Protein AF-A0A0Q4QPG9-F1 (afdb_monomer)

pLDDT: mean 71.68, std 28.61, range [25.81, 98.56]

Radius of gyration: 31.84 Å; Cα contacts (8 Å, |Δi|>4): 282; chains: 1; bounding box: 88×81×74 Å

Nearest PDB structures (foldseek):
  2db2-assembly1_A  TM=5.092E-01  e=3.099E-01  Homo sapiens
  3gyx-assembly6_L  TM=4.050E-01  e=1.960E+00  Megalodesulfovibrio gigas

Structure (mmCIF, N/CA/C/O backbone):
data_AF-A0A0Q4QPG9-F1
#
_entry.id   AF-A0A0Q4QPG9-F1
#
loop_
_atom_site.group_PDB
_atom_site.id
_atom_site.type_symbol
_atom_site.label_atom_id
_atom_site.label_alt_id
_atom_site.label_comp_id
_atom_site.label_asym_id
_atom_site.label_entity_id
_atom_site.label_seq_id
_atom_site.pdbx_PDB_ins_code
_atom_site.Cartn_x
_atom_site.Cartn_y
_atom_site.Cartn_z
_atom_site.occupancy
_atom_site.B_iso_or_equiv
_atom_site.auth_seq_id
_atom_site.auth_comp_id
_atom_site.auth_asym_id
_atom_site.auth_atom_id
_atom_site.pdbx_PDB_model_num
ATOM 1 N N . MET A 1 1 ? 24.237 -1.067 -36.442 1.00 53.62 1 MET A N 1
ATOM 2 C CA . MET A 1 1 ? 23.483 -0.015 -35.732 1.00 53.62 1 MET A CA 1
ATOM 3 C C . MET A 1 1 ? 23.538 -0.382 -34.266 1.00 53.62 1 MET A C 1
ATO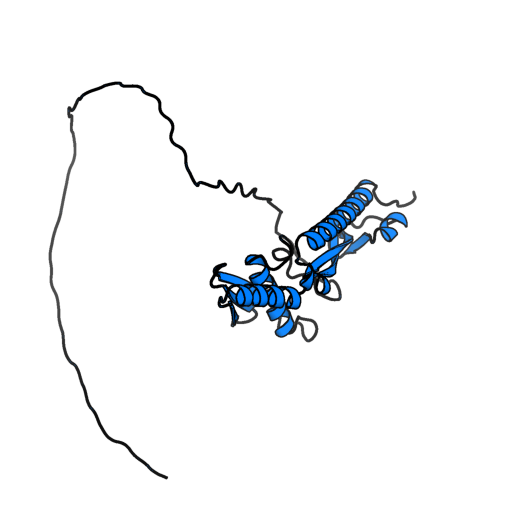M 5 O O . MET A 1 1 ? 23.252 -1.532 -33.962 1.00 53.62 1 MET A O 1
ATOM 9 N N . GLU A 1 2 ? 24.005 0.510 -33.393 1.00 63.97 2 GLU A N 1
ATOM 10 C CA . GLU A 1 2 ? 23.894 0.280 -31.947 1.00 63.97 2 GLU A CA 1
ATOM 11 C C . GLU A 1 2 ? 22.414 0.146 -31.599 1.00 63.97 2 GLU A C 1
ATOM 13 O O . GLU A 1 2 ? 21.615 1.027 -31.921 1.00 63.97 2 GLU A O 1
ATOM 18 N N . ASN A 1 3 ? 22.057 -0.971 -30.979 1.00 78.81 3 ASN A N 1
ATOM 19 C CA . ASN A 1 3 ? 20.722 -1.196 -30.455 1.00 78.81 3 ASN A CA 1
ATOM 20 C C . ASN A 1 3 ? 20.536 -0.304 -29.218 1.00 78.81 3 ASN A C 1
ATOM 22 O O . ASN A 1 3 ? 20.861 -0.710 -28.106 1.00 78.81 3 ASN A O 1
ATOM 26 N N . LYS A 1 4 ? 20.081 0.933 -29.434 1.00 91.06 4 LYS A N 1
ATOM 27 C CA . LYS A 1 4 ? 19.804 1.910 -28.373 1.00 91.06 4 LYS A CA 1
ATOM 28 C C . LYS A 1 4 ? 18.390 1.759 -27.835 1.00 91.06 4 LYS A C 1
ATOM 30 O O . LYS A 1 4 ? 17.472 1.425 -28.589 1.00 91.06 4 LYS A O 1
ATOM 35 N N . THR A 1 5 ? 18.212 2.079 -26.556 1.00 94.38 5 THR A N 1
ATOM 36 C CA . THR A 1 5 ? 16.881 2.116 -25.951 1.00 94.38 5 THR A CA 1
ATOM 37 C C . THR A 1 5 ? 16.056 3.229 -26.605 1.00 94.38 5 THR A C 1
ATOM 39 O O . THR A 1 5 ? 16.550 4.351 -26.757 1.00 94.38 5 THR A O 1
ATOM 42 N N . PRO A 1 6 ? 14.789 2.983 -26.983 1.00 95.06 6 PRO A N 1
ATOM 43 C CA . PRO A 1 6 ? 13.924 4.040 -27.489 1.00 95.06 6 PRO A CA 1
ATOM 44 C C . PRO A 1 6 ? 13.764 5.181 -26.473 1.00 95.06 6 PRO A C 1
ATOM 46 O O . PRO A 1 6 ? 13.360 4.956 -25.332 1.00 95.06 6 PRO A O 1
ATOM 49 N N . LEU A 1 7 ? 14.021 6.422 -26.904 1.00 95.38 7 LEU A N 1
ATOM 50 C CA . LEU A 1 7 ? 14.031 7.604 -26.027 1.00 95.38 7 LEU A CA 1
ATOM 51 C C . LEU A 1 7 ? 12.723 7.780 -25.238 1.00 95.38 7 LEU A C 1
ATOM 53 O O . LEU A 1 7 ? 12.749 8.045 -24.040 1.00 95.38 7 LEU A O 1
ATOM 57 N N . HIS A 1 8 ? 11.581 7.554 -25.886 1.00 95.62 8 HIS A N 1
ATOM 58 C CA . HIS A 1 8 ? 10.270 7.671 -25.245 1.00 95.62 8 HIS A CA 1
ATOM 59 C C . HIS A 1 8 ? 10.080 6.684 -24.075 1.00 95.62 8 HIS A C 1
ATOM 61 O O . HIS A 1 8 ? 9.336 6.976 -23.139 1.00 95.62 8 HIS A O 1
ATOM 67 N N . LEU A 1 9 ? 10.753 5.524 -24.090 1.00 96.75 9 LEU A N 1
ATOM 68 C CA . LEU A 1 9 ? 10.712 4.564 -22.982 1.00 96.75 9 LEU A CA 1
ATOM 69 C C . LEU A 1 9 ? 11.605 5.007 -21.824 1.00 96.75 9 LEU A C 1
ATOM 71 O O . LEU A 1 9 ? 11.207 4.838 -20.674 1.00 96.75 9 LEU A O 1
ATOM 75 N N . LEU A 1 10 ? 12.756 5.626 -22.109 1.00 96.88 10 LEU A N 1
ATOM 76 C CA . LEU A 1 10 ? 13.610 6.239 -21.086 1.00 96.88 10 LEU A CA 1
ATOM 77 C C . LEU A 1 10 ? 12.881 7.387 -20.375 1.00 96.88 10 LEU A C 1
ATOM 79 O O . LEU A 1 10 ? 12.890 7.463 -19.149 1.00 96.88 10 LEU A O 1
ATOM 83 N N . GLU A 1 11 ? 12.214 8.263 -21.128 1.00 97.12 11 GLU A N 1
ATOM 84 C CA . GLU A 1 11 ? 11.412 9.361 -20.572 1.00 97.12 11 GLU A CA 1
ATOM 85 C C . GLU A 1 11 ? 10.251 8.838 -19.720 1.00 97.12 11 GLU A C 1
ATOM 87 O O . GLU A 1 11 ? 10.022 9.320 -18.609 1.00 97.12 11 GLU A O 1
ATOM 92 N N . LYS A 1 12 ? 9.558 7.796 -20.193 1.00 97.12 12 LYS A N 1
ATOM 93 C CA . LYS A 1 12 ? 8.492 7.131 -19.436 1.00 97.12 12 LYS A CA 1
ATOM 94 C C . LYS A 1 12 ? 9.015 6.448 -18.166 1.00 97.12 12 LYS A C 1
ATOM 96 O O . LYS A 1 12 ? 8.368 6.508 -17.126 1.00 97.12 12 LYS A O 1
ATOM 101 N N . ALA A 1 13 ? 10.193 5.830 -18.215 1.00 97.06 13 ALA A N 1
ATOM 102 C CA . ALA A 1 13 ? 10.823 5.241 -17.038 1.00 97.06 13 ALA A CA 1
ATOM 103 C C . ALA A 1 13 ? 11.195 6.312 -15.998 1.00 97.06 13 ALA A C 1
ATOM 105 O O . ALA A 1 13 ? 10.899 6.156 -14.812 1.00 97.06 13 ALA A O 1
ATOM 106 N N . LYS A 1 14 ? 11.781 7.433 -16.443 1.00 97.56 14 LYS A N 1
ATOM 107 C CA . LYS A 1 14 ? 12.099 8.588 -15.585 1.00 97.56 14 LYS A CA 1
ATOM 108 C C . LYS A 1 14 ? 10.841 9.160 -14.929 1.00 97.56 14 LYS A C 1
ATOM 110 O O . LYS A 1 14 ? 10.842 9.377 -13.719 1.00 97.56 14 LYS A O 1
ATOM 115 N N . SER A 1 15 ? 9.751 9.320 -15.681 1.00 96.50 15 SER A N 1
ATOM 116 C CA . SER A 1 15 ? 8.499 9.849 -15.128 1.00 96.50 15 SER A CA 1
ATOM 117 C C . SER A 1 15 ? 7.881 8.928 -14.069 1.00 96.50 15 SER A C 1
ATOM 119 O O . SER A 1 15 ? 7.371 9.421 -13.062 1.00 96.50 15 SER A O 1
ATOM 121 N N . PHE A 1 16 ? 7.997 7.601 -14.211 1.00 96.50 16 PHE A N 1
ATOM 122 C CA . PHE A 1 16 ? 7.572 6.669 -13.161 1.00 96.50 16 PHE A CA 1
ATOM 123 C C . PHE A 1 16 ? 8.414 6.783 -11.882 1.00 96.50 16 PHE A C 1
ATOM 125 O O . PHE A 1 16 ? 7.856 6.727 -10.783 1.00 96.50 16 PHE A O 1
ATOM 132 N N . HIS A 1 17 ? 9.729 6.994 -11.990 1.00 95.75 17 HIS A N 1
ATOM 133 C CA . HIS A 1 17 ? 10.582 7.262 -10.823 1.00 95.75 17 HIS A CA 1
ATOM 134 C C . HIS A 1 17 ? 10.224 8.585 -10.135 1.00 95.75 17 HIS A C 1
ATOM 136 O O . HIS A 1 17 ? 10.139 8.651 -8.907 1.00 95.75 17 HIS A O 1
ATOM 142 N N . GLU A 1 18 ? 9.961 9.639 -10.907 1.00 95.25 18 GLU A N 1
ATOM 143 C CA . GLU A 1 18 ? 9.512 10.932 -10.379 1.00 95.25 18 GLU A CA 1
ATOM 144 C C . GLU A 1 18 ? 8.148 10.833 -9.681 1.00 95.25 18 GLU A C 1
ATOM 146 O O . GLU A 1 18 ? 7.967 11.375 -8.586 1.00 95.25 18 GLU A O 1
ATOM 151 N N . GLU A 1 19 ? 7.196 10.102 -10.270 1.00 93.69 19 GLU A N 1
ATOM 152 C CA . GLU A 1 19 ? 5.898 9.810 -9.657 1.00 93.69 19 GLU A CA 1
ATOM 153 C C . GLU A 1 19 ? 6.076 9.067 -8.326 1.00 93.69 19 GLU A C 1
ATOM 155 O O . GLU A 1 19 ? 5.484 9.459 -7.315 1.00 93.69 19 GLU A O 1
ATOM 160 N N . ALA A 1 20 ? 6.914 8.029 -8.296 1.00 91.88 20 ALA A N 1
ATOM 161 C CA . ALA A 1 20 ? 7.183 7.248 -7.093 1.00 91.88 20 ALA A CA 1
ATOM 162 C C . ALA A 1 20 ? 7.820 8.103 -5.979 1.00 91.88 20 ALA A C 1
ATOM 164 O O . ALA A 1 20 ? 7.394 8.043 -4.820 1.00 91.88 20 ALA A O 1
ATOM 165 N N . ASN A 1 21 ? 8.762 8.983 -6.330 1.00 92.25 21 ASN A N 1
ATOM 166 C CA . ASN A 1 21 ? 9.368 9.932 -5.394 1.00 92.25 21 ASN A CA 1
ATOM 167 C C . ASN A 1 21 ? 8.349 10.944 -4.853 1.00 92.25 21 ASN A C 1
ATOM 169 O O . ASN A 1 21 ? 8.301 11.192 -3.646 1.00 92.25 21 ASN A O 1
ATOM 173 N N . ARG A 1 22 ? 7.478 11.484 -5.715 1.00 92.69 22 ARG A N 1
ATOM 174 C CA . ARG A 1 22 ? 6.371 12.355 -5.292 1.00 92.69 22 ARG A CA 1
ATOM 175 C C . ARG A 1 22 ? 5.434 11.648 -4.320 1.00 92.69 22 ARG A C 1
ATOM 177 O O . ARG A 1 22 ? 5.072 12.234 -3.300 1.00 92.69 22 ARG A O 1
ATOM 184 N N . LYS A 1 23 ? 5.069 10.392 -4.601 1.00 92.31 23 LYS A N 1
ATOM 185 C CA . LYS A 1 23 ? 4.253 9.575 -3.691 1.00 92.31 23 LYS A CA 1
ATOM 186 C C . LYS A 1 23 ? 4.933 9.414 -2.339 1.00 92.31 23 LYS A C 1
ATOM 188 O O . LYS A 1 23 ? 4.259 9.510 -1.320 1.00 92.31 23 LYS A O 1
ATOM 193 N N . PHE A 1 24 ? 6.247 9.199 -2.308 1.00 91.38 24 PHE A N 1
ATOM 194 C CA . PHE A 1 24 ? 6.990 9.046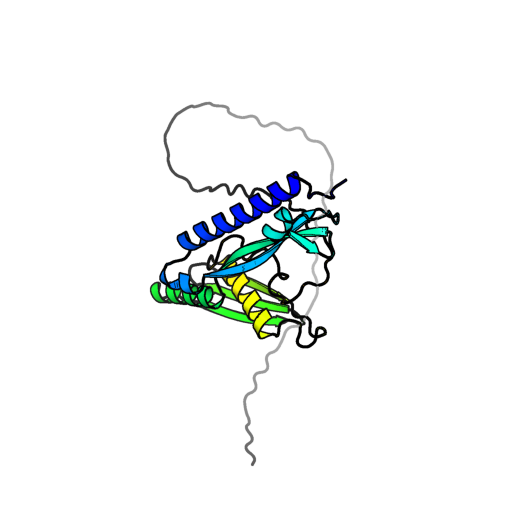 -1.058 1.00 91.38 24 PHE A CA 1
ATOM 195 C C . PHE A 1 24 ? 6.977 10.329 -0.212 1.00 91.38 24 PHE A C 1
ATOM 197 O O . PHE A 1 24 ? 6.725 10.275 0.993 1.00 91.38 24 PHE A O 1
ATOM 204 N N . SER A 1 25 ? 7.178 11.491 -0.838 1.00 91.56 25 SER A N 1
ATOM 205 C CA . SER A 1 25 ? 7.064 12.789 -0.160 1.00 91.56 25 SER A CA 1
ATOM 206 C C . SER A 1 25 ? 5.648 13.040 0.365 1.00 91.56 25 SER A C 1
ATOM 208 O O . SER A 1 25 ? 5.477 13.446 1.512 1.00 91.56 25 SER A O 1
ATOM 210 N N . TYR A 1 26 ? 4.628 12.729 -0.439 1.00 92.12 26 TYR A N 1
ATOM 211 C CA . TYR A 1 26 ? 3.228 12.833 -0.027 1.00 92.12 26 TYR A CA 1
ATOM 212 C C . TYR A 1 26 ? 2.889 11.890 1.138 1.00 92.12 26 TYR A C 1
ATOM 214 O O . TYR A 1 26 ? 2.230 12.295 2.096 1.00 92.12 26 TYR A O 1
ATOM 222 N N . ALA A 1 27 ? 3.388 10.652 1.098 1.00 92.62 27 ALA A N 1
ATOM 223 C CA . ALA A 1 27 ? 3.204 9.659 2.151 1.00 92.62 27 ALA A CA 1
ATOM 224 C C . ALA A 1 27 ? 3.743 10.148 3.499 1.00 92.62 27 ALA A C 1
ATOM 226 O O . ALA A 1 27 ? 3.043 10.062 4.505 1.00 92.62 27 ALA A O 1
ATOM 227 N N . LYS A 1 28 ? 4.948 10.731 3.511 1.00 93.50 28 LYS A N 1
ATOM 228 C CA . LYS A 1 28 ? 5.539 11.318 4.721 1.00 93.50 28 LYS A CA 1
ATOM 229 C C . LYS A 1 28 ? 4.708 12.457 5.311 1.00 93.50 28 LYS A C 1
ATOM 231 O O . LYS A 1 28 ? 4.673 12.592 6.525 1.00 93.50 28 LYS A O 1
ATOM 236 N N . GLY A 1 29 ? 4.060 13.263 4.469 1.00 92.06 29 GLY A N 1
ATOM 237 C CA . GLY A 1 29 ? 3.189 14.350 4.925 1.00 92.06 29 GLY A CA 1
ATOM 238 C C . GLY A 1 29 ? 1.797 13.895 5.374 1.00 92.06 29 GLY A C 1
ATOM 239 O O . GLY A 1 29 ? 1.145 14.604 6.131 1.00 92.06 29 GLY A O 1
ATOM 240 N N . SER A 1 30 ? 1.338 12.727 4.913 1.00 91.31 30 SER A N 1
ATOM 241 C CA . SER A 1 30 ? -0.024 12.229 5.170 1.00 91.31 30 SER A CA 1
ATOM 242 C C . SER A 1 30 ? -0.109 11.269 6.360 1.00 91.31 30 SER A C 1
ATOM 244 O O . SER A 1 30 ? -1.185 11.074 6.918 1.00 91.31 30 SER A O 1
ATOM 246 N N . ILE A 1 31 ? 1.009 10.644 6.738 1.00 94.50 31 ILE A N 1
ATOM 247 C CA . ILE A 1 31 ? 1.079 9.700 7.857 1.00 94.50 31 ILE A CA 1
ATOM 248 C C . ILE A 1 31 ? 1.527 10.452 9.120 1.00 94.50 31 ILE A C 1
ATOM 250 O O . ILE A 1 31 ? 2.558 11.124 9.080 1.00 94.50 31 ILE A O 1
ATOM 254 N N . PRO A 1 32 ? 0.816 10.319 10.257 1.00 95.81 32 PRO A N 1
ATOM 255 C CA . PRO A 1 32 ? 1.254 10.907 11.519 1.00 95.81 32 PRO A CA 1
ATOM 256 C C . PRO A 1 32 ? 2.665 10.454 11.911 1.00 95.81 32 PRO A C 1
ATOM 258 O O . PRO A 1 32 ? 3.000 9.275 11.784 1.00 95.81 32 PRO A O 1
ATOM 261 N N . GLU A 1 33 ? 3.465 11.377 12.452 1.00 96.62 33 GLU A N 1
ATOM 262 C CA . GLU A 1 33 ? 4.900 11.185 12.713 1.00 96.62 33 GLU A CA 1
ATOM 263 C C . GLU A 1 33 ? 5.212 9.889 13.476 1.00 96.62 33 GLU A C 1
ATOM 265 O O . GLU A 1 33 ? 6.094 9.125 13.081 1.00 96.62 33 GLU A O 1
ATOM 270 N N . LYS A 1 34 ? 4.413 9.574 14.503 1.00 97.31 34 LYS A N 1
ATOM 271 C CA . LYS A 1 34 ? 4.575 8.363 15.321 1.00 97.31 34 LYS A CA 1
ATOM 272 C C . LYS A 1 34 ? 4.449 7.037 14.559 1.00 97.31 34 LYS A C 1
ATOM 274 O O . LYS A 1 34 ? 4.859 6.009 15.087 1.00 97.31 34 LYS A O 1
ATOM 279 N N . TYR A 1 35 ? 3.904 7.037 13.342 1.00 97.19 35 TYR A N 1
ATOM 280 C CA . TYR A 1 35 ? 3.769 5.837 12.511 1.00 97.19 35 TYR A CA 1
ATOM 281 C C . TYR A 1 35 ? 4.714 5.824 11.303 1.00 97.19 35 TYR A C 1
ATOM 283 O O . TYR A 1 35 ? 4.719 4.852 10.548 1.00 97.19 35 TYR A O 1
ATOM 291 N N . LEU A 1 36 ? 5.548 6.855 11.117 1.00 96.06 36 LEU A N 1
ATOM 292 C CA . LEU A 1 36 ? 6.494 6.917 9.995 1.00 96.06 36 LEU A CA 1
ATOM 293 C C . LEU A 1 36 ? 7.544 5.800 10.035 1.00 96.06 36 LEU A C 1
ATOM 295 O O . LEU A 1 36 ? 8.053 5.421 8.985 1.00 96.06 36 LEU A O 1
ATOM 299 N N . ALA A 1 37 ? 7.821 5.222 11.208 1.00 97.00 37 ALA A N 1
ATOM 300 C CA . ALA A 1 37 ? 8.695 4.054 11.342 1.00 97.00 37 ALA A CA 1
ATOM 301 C C . ALA A 1 37 ? 8.174 2.814 10.584 1.00 97.00 37 ALA A C 1
ATOM 303 O O . ALA A 1 37 ? 8.957 1.934 10.241 1.00 97.00 37 ALA A O 1
ATOM 304 N N . PHE A 1 38 ? 6.871 2.759 10.288 1.00 95.88 38 PHE A N 1
ATOM 305 C CA . PHE A 1 38 ? 6.242 1.676 9.525 1.00 95.88 38 PHE A CA 1
ATOM 306 C C . PHE A 1 38 ? 6.125 1.986 8.025 1.00 95.88 38 PHE A C 1
ATOM 308 O O . PHE A 1 38 ? 5.591 1.170 7.269 1.00 95.88 38 PHE A O 1
ATOM 315 N N . LEU A 1 39 ? 6.574 3.166 7.579 1.00 94.88 39 LEU A N 1
ATOM 316 C CA . LEU A 1 39 ? 6.609 3.530 6.167 1.00 94.88 39 LEU A CA 1
ATOM 317 C C . LEU A 1 39 ? 7.836 2.891 5.513 1.00 94.88 39 LEU A C 1
ATOM 319 O O . LEU A 1 39 ? 8.966 3.349 5.683 1.00 94.88 39 LEU A O 1
ATOM 323 N N . ILE A 1 40 ? 7.596 1.850 4.728 1.00 92.56 40 ILE A N 1
ATOM 324 C CA . ILE A 1 40 ? 8.623 1.122 3.991 1.00 92.56 40 ILE A CA 1
ATOM 325 C C . ILE A 1 40 ? 8.551 1.431 2.495 1.00 92.56 40 ILE A C 1
ATOM 327 O O . ILE A 1 40 ? 7.613 2.049 1.987 1.00 92.56 40 ILE A O 1
ATOM 331 N N . LYS A 1 41 ? 9.594 1.012 1.789 1.00 92.31 41 LYS A N 1
ATOM 332 C CA . LYS A 1 41 ? 9.757 1.144 0.346 1.00 92.31 41 LYS A CA 1
ATOM 333 C C . LYS A 1 41 ? 9.581 -0.232 -0.287 1.00 92.31 41 LYS A C 1
ATOM 335 O O . LYS A 1 41 ? 10.322 -1.143 0.066 1.00 92.31 41 LYS A O 1
ATOM 340 N N . ILE A 1 42 ? 8.619 -0.377 -1.194 1.00 90.75 42 ILE A N 1
ATOM 341 C CA . ILE A 1 42 ? 8.364 -1.631 -1.913 1.00 90.75 42 ILE A CA 1
ATOM 342 C C . ILE A 1 42 ? 8.729 -1.443 -3.380 1.00 90.75 42 ILE A C 1
ATOM 344 O O . ILE A 1 42 ? 8.314 -0.468 -4.008 1.00 90.75 42 ILE A O 1
ATOM 348 N N . SER A 1 43 ? 9.510 -2.380 -3.913 1.00 91.69 43 SER A N 1
ATOM 349 C CA . SER A 1 43 ? 9.862 -2.416 -5.331 1.00 91.69 43 SER A CA 1
ATOM 350 C C . SER A 1 43 ? 8.692 -2.960 -6.146 1.00 91.69 43 SER A C 1
ATOM 352 O O . SER A 1 43 ? 8.078 -3.951 -5.756 1.00 91.69 43 SER A O 1
ATOM 354 N N . LYS A 1 44 ? 8.368 -2.309 -7.262 1.00 90.62 44 LYS A N 1
ATOM 355 C CA . LYS A 1 44 ? 7.286 -2.705 -8.159 1.00 90.62 44 LYS A CA 1
ATOM 356 C C . LYS A 1 44 ? 7.705 -2.581 -9.609 1.00 90.62 44 LYS A C 1
ATOM 358 O O . LYS A 1 44 ? 8.305 -1.582 -10.004 1.00 90.62 44 LYS A O 1
ATOM 363 N N . GLU A 1 45 ? 7.291 -3.552 -10.404 1.00 93.31 45 GLU A N 1
ATOM 364 C CA . GLU A 1 45 ? 7.372 -3.465 -11.854 1.00 93.31 45 GLU A CA 1
ATOM 365 C C . GLU A 1 45 ? 6.328 -2.477 -12.381 1.00 93.31 45 GLU A C 1
ATOM 367 O O . GLU A 1 45 ? 5.143 -2.523 -12.036 1.00 93.31 45 GLU A O 1
ATOM 372 N N . ARG A 1 46 ? 6.769 -1.557 -13.238 1.00 93.38 46 ARG A N 1
ATOM 373 C CA . ARG A 1 46 ? 5.896 -0.698 -14.034 1.00 93.38 46 ARG A CA 1
ATOM 374 C C . ARG A 1 46 ? 6.101 -1.005 -15.498 1.00 93.38 46 ARG A C 1
ATOM 376 O O . ARG A 1 46 ? 7.184 -0.833 -16.053 1.00 93.38 46 ARG A O 1
ATOM 383 N N . PHE A 1 47 ? 5.018 -1.433 -16.119 1.00 94.88 47 PHE A N 1
ATOM 384 C CA . PHE A 1 47 ? 5.004 -1.812 -17.513 1.00 94.88 47 PHE A CA 1
ATOM 385 C C . PHE A 1 47 ? 5.285 -0.620 -18.437 1.00 94.88 47 PHE A C 1
ATOM 387 O O . PHE A 1 47 ? 4.607 0.414 -18.372 1.00 94.88 47 PHE A O 1
ATOM 394 N N . LEU A 1 48 ? 6.271 -0.765 -19.325 1.00 95.00 48 LEU A N 1
ATOM 395 C CA . LEU A 1 48 ? 6.617 0.260 -20.305 1.00 95.00 48 LEU A CA 1
ATOM 396 C C . LEU A 1 48 ? 5.978 -0.040 -21.661 1.00 95.00 48 LEU A C 1
ATOM 398 O O . LEU A 1 48 ? 5.275 0.835 -22.181 1.00 95.00 48 LEU A O 1
ATOM 402 N N . CYS A 1 49 ? 6.178 -1.248 -22.198 1.00 95.06 49 CYS A N 1
ATOM 403 C CA . CYS A 1 49 ? 5.623 -1.695 -23.481 1.00 95.06 49 CYS A CA 1
ATOM 404 C C . CYS A 1 49 ? 5.621 -3.230 -23.611 1.00 95.06 49 CYS A C 1
ATOM 406 O O . CYS A 1 49 ? 6.336 -3.906 -22.878 1.00 95.06 49 CYS A O 1
ATOM 408 N N . LYS A 1 50 ? 4.827 -3.764 -24.557 1.00 94.69 50 LYS A N 1
ATOM 409 C CA . LYS A 1 50 ? 4.657 -5.217 -24.795 1.00 94.69 50 LYS A CA 1
ATOM 410 C C . LYS A 1 50 ? 5.842 -5.882 -25.486 1.00 94.69 50 LYS A C 1
ATOM 412 O O . LYS A 1 50 ? 5.976 -7.098 -25.462 1.00 94.69 50 LYS A O 1
ATOM 417 N N . GLU A 1 51 ? 6.673 -5.089 -26.141 1.00 93.56 51 GLU A N 1
ATOM 418 C CA . GLU A 1 51 ? 7.792 -5.592 -26.921 1.00 93.56 51 GLU A CA 1
ATOM 419 C C . GLU A 1 51 ? 9.048 -5.647 -26.057 1.00 93.56 51 GLU A C 1
ATOM 421 O O . GLU A 1 51 ? 9.287 -4.782 -25.214 1.00 93.56 51 GLU A O 1
ATOM 426 N N . THR A 1 52 ? 9.875 -6.660 -26.294 1.00 93.75 52 THR A N 1
ATOM 427 C CA . THR A 1 52 ? 11.225 -6.733 -25.742 1.00 93.75 52 THR A CA 1
ATOM 428 C C . THR A 1 52 ? 12.115 -5.786 -26.539 1.00 93.75 52 THR A C 1
ATOM 430 O O . THR A 1 52 ? 12.591 -6.127 -27.622 1.00 93.75 52 THR A O 1
ATOM 433 N N . VAL A 1 53 ? 12.335 -4.579 -26.018 1.00 93.25 53 VAL A N 1
ATOM 434 C CA . VAL A 1 53 ? 13.243 -3.611 -26.651 1.00 93.25 53 VAL A CA 1
ATOM 435 C C . VAL A 1 53 ? 14.679 -3.817 -26.182 1.00 93.25 53 VAL A C 1
ATOM 437 O O . VAL A 1 53 ? 14.915 -4.281 -25.068 1.00 93.25 53 VAL A O 1
ATOM 440 N N . ALA A 1 54 ? 15.659 -3.446 -27.002 1.00 93.56 54 ALA A N 1
ATOM 441 C CA . ALA A 1 54 ? 17.042 -3.416 -26.544 1.00 93.56 54 ALA A CA 1
ATOM 442 C C . ALA A 1 54 ? 17.226 -2.376 -25.428 1.00 93.56 54 ALA A C 1
ATOM 444 O O . ALA A 1 54 ? 16.651 -1.289 -25.496 1.00 93.56 54 ALA A O 1
ATOM 445 N N . LEU A 1 55 ? 18.026 -2.729 -24.420 1.00 95.19 55 LEU A N 1
ATOM 446 C CA . LEU A 1 55 ? 18.336 -1.884 -23.270 1.00 95.19 55 LEU A CA 1
ATOM 447 C C . LEU A 1 55 ? 19.827 -1.546 -23.289 1.00 95.19 55 LEU A C 1
ATOM 449 O O . LEU A 1 55 ? 20.670 -2.440 -23.263 1.00 95.19 55 LEU A O 1
ATOM 453 N N . ASP A 1 56 ? 20.132 -0.258 -23.348 1.00 95.56 56 ASP A N 1
ATOM 454 C CA . ASP A 1 56 ? 21.477 0.291 -23.185 1.00 95.56 56 ASP A CA 1
ATOM 455 C C . ASP A 1 56 ? 21.807 0.581 -21.709 1.00 95.56 56 ASP A C 1
ATOM 457 O O . ASP A 1 56 ? 20.974 0.437 -20.809 1.00 95.56 56 ASP A O 1
ATOM 461 N N . ASP A 1 57 ? 23.044 1.011 -21.448 1.00 95.31 57 ASP A N 1
ATOM 462 C CA . ASP A 1 57 ? 23.536 1.298 -20.095 1.00 95.31 57 ASP A CA 1
ATOM 463 C C . ASP A 1 57 ? 22.696 2.349 -19.351 1.00 95.31 57 ASP A C 1
ATOM 465 O O . ASP A 1 57 ? 22.637 2.334 -18.119 1.00 95.31 57 ASP A O 1
ATOM 469 N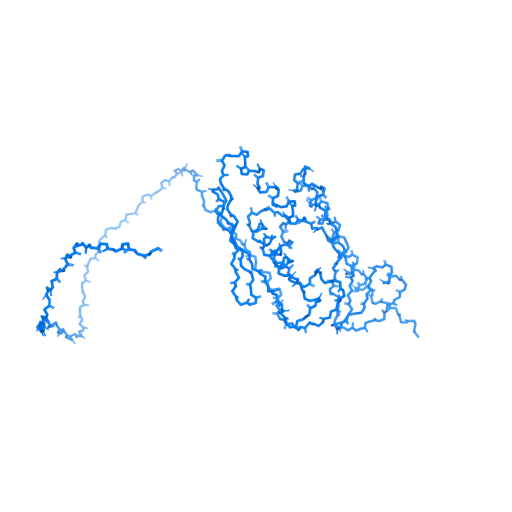 N . GLU A 1 58 ? 22.060 3.287 -20.064 1.00 94.88 58 GLU A N 1
ATOM 470 C CA . GLU A 1 58 ? 21.175 4.281 -19.446 1.00 94.88 58 GLU A CA 1
ATOM 471 C C . GLU A 1 58 ? 19.880 3.627 -18.954 1.00 94.88 58 GLU A C 1
ATOM 473 O O . GLU A 1 58 ? 19.474 3.853 -17.811 1.00 94.88 58 GLU A O 1
ATOM 478 N N . ALA A 1 59 ? 19.268 2.766 -19.769 1.00 95.50 59 ALA A N 1
ATOM 479 C CA . ALA A 1 59 ? 18.076 2.020 -19.382 1.00 95.50 59 ALA A CA 1
ATOM 480 C C . ALA A 1 59 ? 18.329 1.099 -18.182 1.00 95.50 59 ALA A C 1
ATOM 482 O O . ALA A 1 59 ? 17.535 1.071 -17.238 1.00 95.50 59 ALA A O 1
ATOM 483 N N . VAL A 1 60 ? 19.466 0.397 -18.167 1.00 95.12 60 VAL A N 1
ATOM 484 C CA . VAL A 1 60 ? 19.847 -0.475 -17.044 1.00 95.12 60 VAL A CA 1
ATOM 485 C C . VAL A 1 60 ? 20.038 0.337 -15.758 1.00 95.12 60 VAL A C 1
ATOM 487 O O . VAL A 1 60 ? 19.553 -0.066 -14.701 1.00 95.12 60 VAL A O 1
ATOM 490 N N . LYS A 1 61 ? 20.657 1.526 -15.827 1.00 96.44 61 LYS A N 1
ATOM 491 C CA . LYS A 1 61 ? 20.777 2.439 -14.669 1.00 96.44 61 LYS A CA 1
ATOM 492 C C . LYS A 1 61 ? 19.423 2.907 -14.137 1.00 96.44 61 LYS A C 1
ATOM 494 O O . LYS A 1 61 ? 19.293 3.144 -12.939 1.00 96.44 61 LYS A O 1
ATOM 499 N N . LEU A 1 62 ? 18.414 3.010 -15.000 1.00 95.88 62 LEU A N 1
ATOM 500 C CA . LEU A 1 62 ? 17.035 3.307 -14.607 1.00 95.88 62 LEU A CA 1
ATOM 501 C C . LEU A 1 62 ? 16.281 2.086 -14.069 1.00 95.88 62 LEU A C 1
ATOM 503 O O . LEU A 1 62 ? 15.101 2.211 -13.757 1.00 95.88 62 LEU A O 1
ATOM 507 N N . SER A 1 63 ? 16.941 0.934 -13.907 1.00 97.00 63 SER A N 1
ATOM 508 C CA . SER A 1 63 ? 16.323 -0.333 -13.495 1.00 97.00 63 SER A CA 1
ATOM 509 C C . SER A 1 63 ? 15.256 -0.825 -14.477 1.00 97.00 63 SER A C 1
ATOM 511 O O . SER A 1 63 ? 14.241 -1.395 -14.071 1.00 97.00 63 SER A O 1
ATOM 513 N N . MET A 1 64 ? 15.460 -0.575 -15.774 1.00 97.44 64 MET A N 1
ATOM 514 C CA . MET A 1 64 ? 14.651 -1.187 -16.825 1.00 97.44 64 MET A CA 1
ATOM 515 C C . MET A 1 64 ? 15.046 -2.652 -17.017 1.00 97.44 64 MET A C 1
ATOM 517 O O . MET A 1 64 ? 16.213 -3.013 -16.873 1.00 97.44 64 MET A O 1
ATOM 521 N N . GLY A 1 65 ? 14.069 -3.485 -17.358 1.00 96.19 65 GLY A N 1
ATOM 522 C CA . GLY A 1 65 ? 14.259 -4.918 -17.546 1.00 96.19 65 GLY A CA 1
ATOM 523 C C . GLY A 1 65 ? 13.233 -5.526 -18.494 1.00 96.19 65 GLY A C 1
ATOM 524 O O . GLY A 1 65 ? 12.369 -4.835 -19.043 1.00 96.19 65 GLY A O 1
ATOM 525 N N . HIS A 1 66 ? 13.345 -6.836 -18.691 1.00 96.12 66 HIS A N 1
ATOM 526 C CA . HIS A 1 66 ? 12.424 -7.631 -19.498 1.00 96.12 66 HIS A CA 1
ATOM 527 C C . HIS A 1 66 ? 11.666 -8.594 -18.601 1.00 96.12 66 HIS A C 1
ATOM 529 O O . HIS A 1 66 ? 12.274 -9.343 -17.842 1.00 96.12 66 HIS A O 1
ATOM 535 N N . GLY A 1 67 ? 10.343 -8.553 -18.693 1.00 89.88 67 GLY A N 1
ATOM 536 C CA . GLY A 1 67 ? 9.435 -9.482 -18.037 1.00 89.88 67 GLY A CA 1
ATOM 537 C C . GLY A 1 67 ? 8.753 -10.372 -19.066 1.00 89.88 67 GLY A C 1
ATOM 538 O O . GLY A 1 67 ? 8.990 -10.259 -20.270 1.00 89.88 67 GLY A O 1
ATOM 539 N N . GLN A 1 68 ? 7.863 -11.239 -18.590 1.00 85.38 68 GLN A N 1
ATOM 540 C CA . GLN A 1 68 ? 7.101 -12.144 -19.457 1.00 85.38 68 GLN A CA 1
ATOM 541 C C . GLN A 1 68 ? 6.218 -11.393 -20.464 1.00 85.38 68 GLN A C 1
ATOM 543 O O . GLN A 1 68 ? 6.022 -11.869 -21.579 1.00 85.38 68 GLN A O 1
ATOM 548 N N . ASP A 1 69 ? 5.751 -10.199 -20.093 1.00 87.12 69 ASP A N 1
ATOM 549 C CA . ASP A 1 69 ? 4.800 -9.412 -20.882 1.00 87.12 69 ASP A CA 1
ATOM 550 C C . ASP A 1 69 ? 5.441 -8.281 -21.703 1.00 87.12 69 ASP A C 1
ATOM 552 O O . ASP A 1 69 ? 4.722 -7.545 -22.380 1.00 87.12 69 ASP A O 1
ATOM 556 N N . GLY A 1 70 ? 6.767 -8.106 -21.641 1.00 93.88 70 GLY A N 1
ATOM 557 C CA . GLY A 1 70 ? 7.492 -7.062 -22.373 1.00 93.88 70 GLY A CA 1
ATOM 558 C C . GLY A 1 70 ? 8.537 -6.332 -21.528 1.00 93.88 70 GLY A C 1
ATOM 559 O O . GLY A 1 70 ? 9.107 -6.887 -20.591 1.00 93.88 70 GLY A O 1
ATOM 560 N N . THR A 1 71 ? 8.824 -5.076 -21.861 1.00 96.19 71 THR A N 1
ATOM 561 C CA . THR A 1 71 ? 9.795 -4.252 -21.125 1.00 96.19 71 THR A CA 1
ATOM 562 C C . THR A 1 71 ? 9.125 -3.502 -19.971 1.00 96.19 71 THR A C 1
ATOM 564 O O . THR A 1 71 ? 8.072 -2.876 -20.138 1.00 96.19 71 THR A O 1
ATOM 567 N N . PHE A 1 72 ? 9.766 -3.510 -18.802 1.00 96.88 72 PHE A N 1
ATOM 568 C CA . PHE A 1 72 ? 9.319 -2.826 -17.586 1.00 96.88 72 PHE A CA 1
ATOM 569 C C . PHE A 1 72 ? 10.416 -1.932 -17.000 1.00 96.88 72 PHE A C 1
ATOM 571 O O . PHE A 1 72 ? 11.568 -1.961 -17.433 1.00 96.88 72 PHE A O 1
ATOM 578 N N . VAL A 1 73 ? 10.054 -1.149 -15.985 1.00 97.25 73 VAL A N 1
ATOM 579 C CA . VAL A 1 73 ? 10.990 -0.488 -15.069 1.00 97.25 73 VAL A CA 1
ATOM 580 C C . VAL A 1 73 ? 10.641 -0.812 -13.621 1.00 97.25 73 VAL A C 1
ATOM 582 O O . VAL A 1 73 ? 9.470 -0.773 -13.244 1.00 97.25 73 VAL A O 1
ATOM 585 N N . MET A 1 74 ? 11.647 -1.125 -12.805 1.00 96.38 74 MET A N 1
ATOM 586 C CA . MET A 1 74 ? 11.469 -1.240 -11.359 1.00 96.38 74 MET A CA 1
ATOM 587 C C . MET A 1 74 ? 11.400 0.151 -10.746 1.00 96.38 74 MET A C 1
ATOM 589 O O . MET A 1 74 ? 12.345 0.929 -10.855 1.00 96.38 74 MET A O 1
ATOM 593 N N . VAL A 1 75 ? 10.311 0.451 -10.047 1.00 95.25 75 VAL A N 1
ATOM 594 C CA . VAL A 1 75 ? 10.179 1.669 -9.242 1.00 95.25 75 VAL A CA 1
ATOM 595 C C . VAL A 1 75 ? 9.911 1.321 -7.794 1.00 95.25 75 VAL A C 1
ATOM 597 O O . VAL A 1 75 ? 9.308 0.302 -7.476 1.00 95.25 75 VAL A O 1
ATOM 600 N N . THR A 1 76 ? 10.349 2.188 -6.892 1.00 94.12 76 THR A N 1
ATOM 601 C CA . THR A 1 76 ? 10.164 1.982 -5.458 1.00 94.12 76 THR A CA 1
ATOM 602 C C . THR A 1 76 ? 9.045 2.873 -4.933 1.00 94.12 76 THR A C 1
ATOM 604 O O . THR A 1 76 ? 9.219 4.084 -4.818 1.00 94.12 76 THR A O 1
ATOM 607 N N . GLU A 1 77 ? 7.901 2.285 -4.590 1.00 91.81 77 GLU A N 1
ATOM 608 C CA . GLU A 1 77 ? 6.741 3.012 -4.070 1.00 91.81 77 GLU A CA 1
ATOM 609 C C . GLU A 1 77 ? 6.663 2.953 -2.532 1.00 91.81 77 GLU A C 1
ATOM 611 O O . GL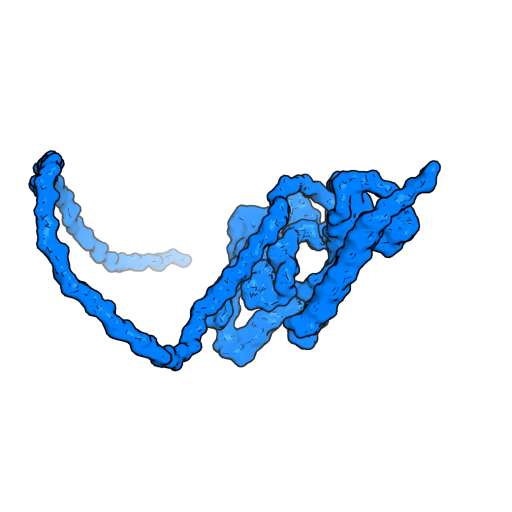U A 1 77 ? 7.081 1.966 -1.918 1.00 91.81 77 GLU A O 1
ATOM 616 N N . PRO A 1 78 ? 6.123 3.998 -1.876 1.00 93.81 78 PRO A N 1
ATOM 617 C CA . PRO A 1 78 ? 5.869 3.969 -0.440 1.00 93.81 78 PRO A CA 1
ATOM 618 C C . PRO A 1 78 ? 4.761 2.974 -0.077 1.00 93.81 78 PRO A C 1
ATOM 620 O O . PRO A 1 78 ? 3.726 2.899 -0.743 1.00 93.81 78 PRO A O 1
ATOM 623 N N . TYR A 1 79 ? 4.932 2.292 1.049 1.00 92.25 79 TYR A N 1
ATOM 624 C CA . TYR A 1 79 ? 3.921 1.430 1.645 1.00 92.25 79 TYR A CA 1
ATOM 625 C C . TYR A 1 79 ? 3.933 1.566 3.162 1.00 92.25 79 TYR A C 1
ATOM 627 O O . TYR A 1 79 ? 4.973 1.423 3.799 1.00 92.25 79 TYR A O 1
ATOM 635 N N . LEU A 1 80 ? 2.769 1.827 3.754 1.00 94.44 80 LEU A N 1
ATOM 636 C CA . LEU A 1 80 ? 2.611 1.753 5.202 1.00 94.44 80 LEU A CA 1
ATOM 637 C C . LEU A 1 80 ? 2.309 0.305 5.594 1.00 94.44 80 LEU A C 1
ATOM 639 O O . LEU A 1 80 ? 1.275 -0.227 5.176 1.00 94.44 80 LEU A O 1
ATOM 643 N N . GLY A 1 81 ? 3.194 -0.297 6.389 1.00 93.94 81 GLY A N 1
ATOM 644 C CA . GLY A 1 81 ? 3.047 -1.659 6.900 1.00 93.94 81 GLY A CA 1
ATOM 645 C C . GLY A 1 81 ? 1.738 -1.870 7.661 1.00 93.94 81 GLY A C 1
ATOM 646 O O . GLY A 1 81 ? 1.224 -0.946 8.296 1.00 93.94 81 GLY A O 1
ATOM 647 N N . VAL A 1 82 ? 1.202 -3.093 7.608 1.00 94.69 82 VAL A N 1
ATOM 648 C CA . VAL A 1 82 ? -0.075 -3.448 8.253 1.00 94.69 82 VAL A CA 1
ATOM 649 C C . VAL A 1 82 ? -0.016 -3.193 9.758 1.00 94.69 82 VAL A C 1
ATOM 651 O O . VAL A 1 82 ? -0.943 -2.597 10.297 1.00 94.69 82 VAL A O 1
ATOM 654 N N . ASP A 1 83 ? 1.108 -3.504 10.406 1.00 95.50 83 ASP A N 1
ATOM 655 C CA . ASP A 1 83 ? 1.327 -3.227 11.832 1.00 95.50 83 ASP A CA 1
ATOM 656 C C . ASP A 1 83 ? 1.156 -1.742 12.169 1.00 95.50 83 ASP A C 1
ATOM 658 O O . ASP A 1 83 ? 0.468 -1.388 13.127 1.00 95.50 83 ASP A O 1
ATOM 662 N N . GLY A 1 84 ? 1.709 -0.859 11.331 1.00 96.44 84 GLY A N 1
ATOM 663 C CA . GLY A 1 84 ? 1.564 0.587 11.480 1.00 96.44 84 GLY A CA 1
ATOM 664 C C . GLY A 1 84 ? 0.120 1.050 11.310 1.00 96.44 84 GLY A C 1
ATOM 665 O O . GLY A 1 84 ? -0.340 1.914 12.053 1.00 96.44 84 GLY A O 1
ATOM 666 N N . ARG A 1 85 ? -0.626 0.445 10.377 1.00 97.25 85 ARG A N 1
ATOM 667 C CA . ARG A 1 85 ? -2.055 0.738 10.168 1.00 97.25 85 ARG A CA 1
ATOM 668 C C . ARG A 1 85 ? -2.906 0.273 11.347 1.00 97.25 85 ARG A C 1
ATOM 670 O O . ARG A 1 85 ? -3.767 1.021 11.798 1.00 97.25 85 ARG A O 1
ATOM 677 N N . VAL A 1 86 ? -2.664 -0.936 11.857 1.00 97.88 86 VAL A N 1
ATOM 678 C CA . VAL A 1 86 ? -3.377 -1.497 13.017 1.00 97.88 86 VAL A CA 1
ATOM 679 C C . VAL A 1 86 ? -3.104 -0.653 14.257 1.00 97.88 86 VAL A C 1
ATOM 681 O O . VAL A 1 86 ? -4.040 -0.308 14.981 1.00 97.88 86 VAL A O 1
ATOM 684 N N . LEU A 1 87 ? -1.838 -0.295 14.495 1.00 98.25 87 LEU A N 1
ATOM 685 C CA . LEU A 1 87 ? -1.458 0.577 15.601 1.00 98.25 87 LEU A CA 1
ATOM 686 C C . LEU A 1 87 ? -2.133 1.944 15.471 1.00 98.25 87 LEU A C 1
ATOM 688 O O . LEU A 1 87 ? -2.710 2.423 16.446 1.00 98.25 87 LEU A O 1
ATOM 692 N N . TRP A 1 88 ? -2.133 2.526 14.267 1.00 98.00 88 TRP A N 1
ATOM 693 C CA . TRP A 1 88 ? -2.807 3.794 14.011 1.00 98.00 88 TRP A CA 1
ATOM 694 C C . TRP A 1 88 ? -4.296 3.725 14.320 1.00 98.00 88 TRP A C 1
ATOM 696 O O . TRP A 1 88 ? -4.786 4.510 15.137 1.00 98.00 88 TRP A O 1
ATOM 706 N N . ALA A 1 89 ? -4.994 2.747 13.751 1.00 98.19 89 ALA A N 1
ATOM 707 C CA . ALA A 1 89 ? -6.414 2.559 13.989 1.00 98.19 89 ALA A CA 1
ATOM 708 C C . ALA A 1 89 ? -6.720 2.402 15.482 1.00 98.19 89 ALA A C 1
ATOM 710 O O . ALA A 1 89 ? -7.567 3.116 16.019 1.00 98.19 89 ALA A O 1
ATOM 711 N N . ARG A 1 90 ? -5.994 1.528 16.187 1.00 98.31 90 ARG A N 1
ATOM 712 C CA . ARG A 1 90 ? -6.208 1.278 17.620 1.00 98.31 90 ARG A CA 1
ATOM 713 C C . ARG A 1 90 ? -5.959 2.506 18.484 1.00 98.31 90 ARG A C 1
ATOM 715 O O . ARG A 1 90 ? -6.732 2.759 19.404 1.00 98.31 90 ARG A O 1
ATOM 722 N N . ASP A 1 91 ? -4.900 3.258 18.212 1.00 98.44 91 ASP A N 1
ATOM 723 C CA . ASP A 1 91 ? -4.579 4.459 18.977 1.00 98.44 91 ASP A CA 1
ATOM 724 C C . ASP A 1 91 ? -5.643 5.542 18.805 1.00 98.44 91 ASP A C 1
ATOM 726 O O . ASP A 1 91 ? -6.046 6.153 19.792 1.00 98.44 91 ASP A O 1
ATOM 730 N N . GLU A 1 92 ? -6.127 5.770 17.582 1.00 97.94 92 GLU A N 1
ATOM 731 C CA . GLU A 1 92 ? -7.184 6.756 17.341 1.00 97.94 92 GLU A CA 1
ATOM 732 C C . GLU A 1 92 ? -8.497 6.353 18.028 1.00 97.94 92 GLU A C 1
ATOM 734 O O . GLU A 1 92 ? -9.160 7.182 18.651 1.00 97.94 92 GLU A O 1
ATOM 739 N N . HIS A 1 93 ? -8.842 5.065 17.981 1.00 98.50 93 HIS A N 1
ATOM 740 C CA . HIS A 1 93 ? -10.005 4.533 18.688 1.00 98.50 93 HIS A CA 1
ATOM 741 C C . HIS A 1 93 ? -9.863 4.671 20.206 1.00 98.50 93 HIS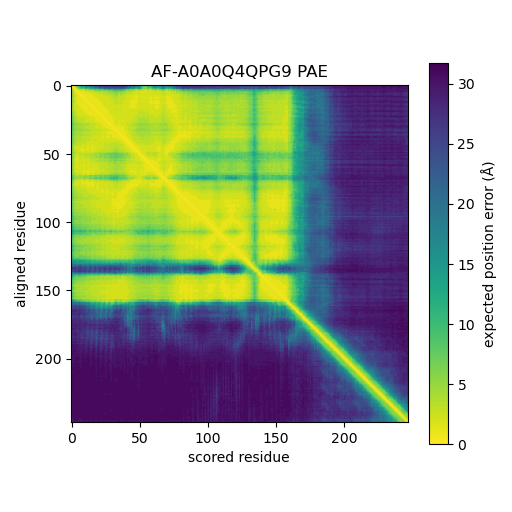 A C 1
ATOM 743 O O . HIS A 1 93 ? -10.794 5.133 20.863 1.00 98.50 93 HIS A O 1
ATOM 749 N N . ARG A 1 94 ? -8.682 4.369 20.763 1.00 98.44 94 ARG A N 1
ATOM 750 C CA . ARG A 1 94 ? -8.395 4.552 22.193 1.00 98.44 94 ARG A CA 1
ATOM 751 C C . ARG A 1 94 ? -8.520 6.018 22.609 1.00 98.44 94 ARG A C 1
ATOM 753 O O . ARG A 1 94 ? -9.131 6.296 23.631 1.00 98.44 94 ARG A O 1
ATOM 760 N N . GLN A 1 95 ? -7.977 6.946 21.819 1.00 98.19 95 GLN A N 1
ATOM 761 C CA . GLN A 1 95 ? -8.046 8.388 22.094 1.00 98.19 95 GLN A CA 1
ATOM 762 C C . GLN A 1 95 ? -9.479 8.929 22.091 1.00 98.19 95 GLN A C 1
ATOM 764 O O . GLN A 1 95 ? -9.774 9.874 22.814 1.00 98.19 95 GLN A O 1
ATOM 769 N N . LYS A 1 96 ? -10.360 8.341 21.278 1.00 98.25 96 LYS A N 1
ATOM 770 C CA . LYS A 1 96 ? -11.771 8.732 21.171 1.00 98.25 96 LYS A CA 1
ATOM 771 C C . LYS A 1 96 ? -12.697 7.947 22.104 1.00 98.25 96 LYS A C 1
ATOM 773 O O . LYS A 1 96 ? -13.902 8.181 22.066 1.00 98.25 96 LYS A O 1
ATOM 778 N N . GLU A 1 97 ? -12.160 7.012 22.890 1.00 98.31 97 GLU A N 1
ATOM 779 C CA . GLU A 1 97 ? -12.937 6.075 23.715 1.00 98.31 97 GLU A CA 1
ATOM 780 C C . GLU A 1 97 ? -13.969 5.283 22.885 1.00 98.31 97 GLU A C 1
ATOM 782 O O . GLU A 1 97 ? -15.115 5.081 23.284 1.00 98.31 97 GLU A O 1
ATOM 787 N N . LYS A 1 98 ? -13.558 4.852 21.685 1.00 98.50 98 LYS A N 1
ATOM 788 C CA . LYS A 1 98 ? -14.387 4.136 20.705 1.00 98.50 98 LYS A CA 1
ATOM 789 C C . LYS A 1 98 ? -13.918 2.708 20.489 1.00 98.50 98 LYS A C 1
ATOM 791 O O . LYS A 1 98 ? -12.733 2.405 20.631 1.00 98.50 98 LYS A O 1
ATOM 796 N N . LYS A 1 99 ? -14.844 1.827 20.104 1.00 98.19 99 LYS A N 1
ATOM 797 C CA . LYS A 1 99 ? -14.532 0.425 19.792 1.00 98.19 99 LYS A CA 1
ATOM 798 C C . LYS A 1 99 ? -14.058 0.236 18.352 1.00 98.19 99 LYS A C 1
ATOM 800 O O . LYS A 1 99 ? -14.580 0.863 17.429 1.00 98.19 99 LYS A O 1
ATOM 805 N N . LEU A 1 100 ? -13.078 -0.653 18.197 1.00 98.38 100 LEU A N 1
ATOM 806 C CA . LEU A 1 100 ? -12.586 -1.165 16.922 1.00 98.38 100 LEU A CA 1
ATOM 807 C C . LEU A 1 100 ? -12.590 -2.688 16.985 1.00 98.38 100 LEU A C 1
ATOM 809 O O . LEU A 1 100 ? -11.796 -3.268 17.728 1.00 98.38 100 LEU A O 1
ATOM 813 N N . ASP A 1 101 ? -13.429 -3.310 16.170 1.00 98.38 101 ASP A N 1
ATOM 814 C CA . ASP A 1 101 ? -13.513 -4.760 16.065 1.00 98.38 101 ASP A CA 1
ATOM 815 C C . ASP A 1 101 ? -12.942 -5.208 14.720 1.00 98.38 101 ASP A C 1
ATOM 817 O O . ASP A 1 101 ? -13.305 -4.684 13.668 1.00 98.38 101 ASP A O 1
ATOM 821 N N . ILE A 1 102 ? -12.025 -6.175 14.757 1.00 97.88 102 ILE A N 1
ATOM 822 C CA . ILE A 1 102 ? -11.432 -6.806 13.575 1.00 97.88 102 ILE A CA 1
ATOM 823 C C . ILE A 1 102 ? -11.801 -8.281 13.645 1.00 97.88 102 ILE A C 1
ATOM 825 O O . ILE A 1 102 ? -11.480 -8.954 14.624 1.00 97.88 102 ILE A O 1
ATOM 829 N N . SER A 1 103 ? -12.487 -8.772 12.621 1.00 97.88 103 SER A N 1
ATOM 830 C CA . SER A 1 103 ? -12.943 -10.158 12.538 1.00 97.88 103 SER A CA 1
ATOM 831 C C . SER A 1 103 ? -12.501 -10.782 11.224 1.00 97.88 103 SER A C 1
ATOM 833 O O . SER A 1 103 ? -12.607 -10.154 10.170 1.00 97.88 103 SER A O 1
ATOM 835 N N . THR A 1 104 ? -12.021 -12.019 11.296 1.00 96.69 104 THR A N 1
ATOM 836 C CA . THR A 1 104 ? -11.541 -12.783 10.144 1.00 96.69 104 THR A CA 1
ATOM 837 C C . THR A 1 104 ? -12.470 -13.967 9.901 1.00 96.69 104 THR A C 1
ATOM 839 O O . THR A 1 104 ? -12.808 -14.707 10.824 1.00 96.69 104 THR A O 1
ATOM 842 N N . LEU A 1 105 ? -12.867 -14.156 8.647 1.00 96.38 105 LEU A N 1
ATOM 843 C CA . LEU A 1 105 ? -13.631 -15.295 8.159 1.00 96.38 105 LEU A CA 1
ATOM 844 C C . LEU A 1 105 ? -12.846 -15.978 7.041 1.00 96.38 105 LEU A C 1
ATOM 846 O O . LEU A 1 105 ? -12.472 -15.344 6.056 1.00 96.38 105 LEU A O 1
ATOM 850 N N . ILE A 1 106 ? -12.646 -17.286 7.167 1.00 93.38 106 ILE A N 1
ATOM 851 C CA . ILE A 1 106 ? -12.038 -18.109 6.121 1.00 93.38 106 ILE A CA 1
ATOM 852 C C . ILE A 1 106 ? -13.160 -18.850 5.394 1.00 93.38 106 ILE A C 1
ATOM 854 O O . ILE A 1 106 ? -13.957 -19.545 6.022 1.00 93.38 106 ILE A O 1
ATOM 858 N N . SER A 1 107 ? -13.228 -18.697 4.071 1.00 90.25 107 SER A N 1
ATOM 859 C CA . SER A 1 107 ? -14.234 -19.340 3.221 1.00 90.25 107 SER A CA 1
ATOM 860 C C . SER A 1 107 ? -13.576 -19.933 1.977 1.00 90.25 107 SER A C 1
ATOM 862 O O . SER A 1 107 ? -13.319 -19.239 0.985 1.00 90.25 107 SER A O 1
ATOM 864 N N . GLY A 1 108 ? -13.299 -21.237 2.031 1.00 88.81 108 GLY A N 1
ATOM 865 C CA . GLY A 1 108 ? -12.515 -21.934 1.014 1.00 88.81 108 GLY A CA 1
ATOM 866 C C . GLY A 1 108 ? -11.089 -21.388 0.966 1.00 88.81 108 GLY A C 1
ATOM 867 O O . GLY A 1 108 ? -10.400 -21.363 1.980 1.00 88.81 108 GLY A O 1
ATOM 868 N N . ASN A 1 109 ? -10.685 -20.902 -0.206 1.00 89.44 109 ASN A N 1
ATOM 869 C CA . ASN A 1 109 ? -9.362 -20.319 -0.450 1.00 89.44 109 ASN A CA 1
ATOM 870 C C . ASN A 1 109 ? -9.309 -18.805 -0.189 1.00 89.44 109 ASN A C 1
ATOM 872 O O . ASN A 1 109 ? -8.338 -18.146 -0.550 1.00 89.44 109 ASN A O 1
ATOM 876 N N . ASN A 1 110 ? -10.365 -18.235 0.394 1.00 90.75 110 ASN A N 1
ATOM 877 C CA . ASN A 1 110 ? -10.469 -16.804 0.647 1.00 90.75 110 ASN A CA 1
ATOM 878 C C . ASN A 1 110 ? -10.379 -16.518 2.143 1.00 90.75 110 ASN A C 1
ATOM 880 O O . ASN A 1 110 ? -11.045 -17.172 2.948 1.00 90.75 110 ASN A O 1
ATOM 884 N N . VAL A 1 111 ? -9.633 -15.475 2.486 1.00 93.31 111 VAL A N 1
ATOM 885 C CA . VAL A 1 111 ? -9.687 -14.811 3.785 1.00 93.31 111 VAL A CA 1
ATOM 886 C C . VAL A 1 111 ? -10.443 -13.505 3.601 1.00 93.31 111 VAL A C 1
ATOM 888 O O . VAL A 1 111 ? -10.088 -12.690 2.753 1.00 93.31 111 VAL A O 1
ATOM 891 N N . ILE A 1 112 ? -11.501 -13.310 4.380 1.00 96.06 112 ILE A N 1
ATOM 892 C CA . ILE A 1 112 ? -12.315 -12.097 4.402 1.00 96.06 112 ILE A CA 1
ATOM 893 C C . ILE A 1 112 ? -12.180 -11.490 5.792 1.00 96.06 112 ILE A C 1
ATOM 895 O O . ILE A 1 112 ? -12.511 -12.122 6.789 1.00 96.06 112 ILE A O 1
ATOM 899 N N . VAL A 1 113 ? -11.718 -10.251 5.860 1.00 97.62 113 VAL A N 1
ATOM 900 C CA . VAL A 1 113 ? -11.594 -9.483 7.094 1.00 97.62 113 VAL A CA 1
ATOM 901 C C . VAL A 1 113 ? -12.647 -8.390 7.094 1.00 97.62 113 VAL A C 1
ATOM 903 O O . VAL A 1 113 ? -12.748 -7.618 6.142 1.00 97.62 113 VAL A O 1
ATOM 906 N N . THR A 1 114 ? -13.412 -8.307 8.176 1.00 98.31 114 THR A N 1
ATOM 907 C CA . THR A 1 114 ? -14.357 -7.219 8.429 1.00 98.31 114 THR A CA 1
ATOM 908 C C . THR A 1 114 ? -13.862 -6.395 9.603 1.00 98.31 114 THR A C 1
ATOM 910 O O . THR A 1 114 ? -13.611 -6.935 10.683 1.00 98.31 114 THR A O 1
ATOM 913 N N . ILE A 1 115 ? -13.743 -5.086 9.388 1.00 98.50 115 ILE A N 1
ATOM 914 C CA . ILE A 1 115 ? -13.377 -4.118 10.417 1.00 98.50 115 ILE A CA 1
ATOM 915 C C . ILE A 1 115 ? -14.570 -3.215 10.680 1.00 98.50 115 ILE A C 1
ATOM 917 O O . ILE A 1 115 ? -15.070 -2.565 9.761 1.00 98.50 115 ILE A O 1
ATOM 921 N N . VAL A 1 116 ? -15.000 -3.167 11.935 1.00 98.56 116 VAL A N 1
ATOM 922 C CA . VAL A 1 116 ? -16.078 -2.301 12.409 1.00 98.56 116 VAL A CA 1
ATOM 923 C C . VAL A 1 116 ? -15.473 -1.243 13.323 1.00 98.56 116 VAL A C 1
ATOM 925 O O . VAL A 1 116 ? -14.943 -1.545 1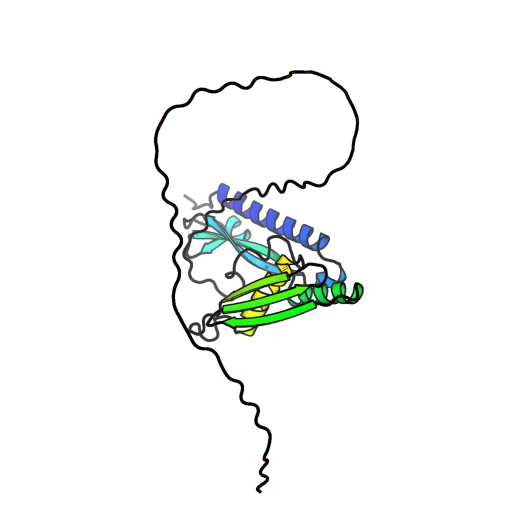4.391 1.00 98.56 116 VAL A O 1
ATOM 928 N N . SER A 1 117 ? -15.542 0.006 12.878 1.00 98.44 117 SER A N 1
ATOM 929 C CA . SER A 1 117 ? -15.192 1.199 13.638 1.00 98.44 117 SER A CA 1
ATOM 930 C C . SER A 1 117 ? -16.465 1.894 14.101 1.00 98.44 117 SER A C 1
ATOM 932 O O . SER A 1 117 ? -17.338 2.220 13.296 1.00 98.44 117 SER A O 1
ATOM 934 N N . GLU A 1 118 ? -16.550 2.208 15.392 1.00 98.12 118 GLU A N 1
ATOM 935 C CA . GLU A 1 118 ? -17.710 2.914 15.947 1.00 98.12 118 GLU A CA 1
ATOM 936 C C . GLU A 1 118 ? -17.898 4.330 15.362 1.00 98.12 118 GLU A C 1
ATOM 938 O O . GLU A 1 118 ? -19.002 4.868 15.409 1.00 98.12 118 GLU A O 1
ATOM 943 N N . PHE A 1 119 ? -16.844 4.944 14.805 1.00 97.75 119 PHE A N 1
ATOM 944 C CA . PHE A 1 119 ? -16.906 6.311 14.267 1.00 97.75 119 PHE A CA 1
ATOM 945 C C . PHE A 1 119 ? -16.571 6.445 12.775 1.00 97.75 119 PHE A C 1
ATOM 947 O O . PHE A 1 119 ? -16.851 7.497 12.205 1.00 97.75 119 PHE A O 1
ATOM 954 N N . LEU A 1 120 ? -15.997 5.420 12.133 1.00 97.19 120 LEU A N 1
ATOM 955 C CA . LEU A 1 120 ? -15.728 5.403 10.683 1.00 97.19 120 LEU A CA 1
ATOM 956 C C . LEU A 1 120 ? -16.658 4.458 9.912 1.00 97.19 120 LEU A C 1
ATOM 958 O O . LEU A 1 120 ? -16.620 4.433 8.684 1.00 97.19 120 LEU A O 1
ATOM 962 N N . GLY A 1 121 ? -17.498 3.689 10.608 1.00 97.81 121 GLY A N 1
ATOM 963 C CA . GLY A 1 121 ? -18.354 2.681 9.995 1.00 97.81 121 GLY A CA 1
ATOM 964 C C . GLY A 1 121 ? -17.618 1.361 9.776 1.00 97.81 121 GLY A C 1
ATOM 965 O O . GLY A 1 121 ? -16.760 0.972 10.565 1.00 97.81 121 GLY A O 1
ATOM 966 N N . GLN A 1 122 ? -17.974 0.640 8.719 1.00 97.88 122 GLN A N 1
ATOM 967 C CA . GLN A 1 122 ? -17.472 -0.706 8.458 1.00 97.88 122 GLN A CA 1
ATOM 968 C C . GLN A 1 122 ? -16.735 -0.770 7.123 1.00 97.88 122 GLN A C 1
ATOM 970 O O . GLN A 1 122 ? -17.183 -0.198 6.131 1.00 97.88 122 GLN A O 1
ATOM 975 N N . ALA A 1 123 ? -15.646 -1.533 7.089 1.00 97.69 123 ALA A N 1
ATOM 976 C CA . ALA A 1 123 ? -14.936 -1.879 5.867 1.00 97.69 123 ALA A CA 1
ATOM 977 C C . ALA A 1 123 ? -14.627 -3.373 5.808 1.00 97.69 123 ALA A C 1
ATOM 979 O O . ALA A 1 123 ? -14.485 -4.044 6.832 1.00 97.69 123 ALA A O 1
ATOM 980 N N . MET A 1 124 ? -14.492 -3.883 4.587 1.00 97.06 124 MET A N 1
ATOM 981 C CA . MET A 1 124 ? -14.128 -5.270 4.329 1.00 97.06 124 MET A CA 1
ATOM 982 C C . MET A 1 124 ? -12.895 -5.330 3.437 1.00 97.06 124 MET A C 1
ATOM 984 O O . MET A 1 124 ? -12.762 -4.558 2.491 1.00 97.06 124 MET A O 1
ATOM 988 N N . GLY A 1 125 ? -12.006 -6.267 3.729 1.00 94.81 125 GLY A N 1
ATOM 989 C CA . GLY A 1 125 ? -10.872 -6.623 2.892 1.00 94.81 125 GLY A CA 1
ATOM 990 C C . GLY A 1 125 ? -10.909 -8.117 2.631 1.00 94.81 125 GLY A C 1
ATOM 991 O O . GLY A 1 125 ? -11.322 -8.889 3.489 1.00 94.81 125 GLY A O 1
ATOM 992 N N . SER A 1 126 ? -10.513 -8.537 1.439 1.00 93.56 126 SER A N 1
ATOM 993 C CA . SER A 1 126 ? -10.397 -9.956 1.111 1.00 93.56 126 SER A CA 1
ATOM 994 C C . SER A 1 126 ? -9.047 -10.232 0.481 1.00 93.56 126 SER A C 1
ATOM 996 O O . SER A 1 126 ? -8.445 -9.319 -0.085 1.00 93.56 126 SER A O 1
ATOM 998 N N . ALA A 1 127 ? -8.563 -11.459 0.615 1.00 90.25 127 ALA A N 1
ATOM 999 C CA . ALA A 1 127 ? -7.375 -11.943 -0.066 1.00 90.25 127 ALA A CA 1
ATOM 1000 C C . ALA A 1 127 ? -7.484 -13.455 -0.293 1.00 90.25 127 ALA A C 1
ATOM 1002 O O . ALA A 1 127 ? -8.135 -14.156 0.489 1.00 90.25 127 ALA A O 1
ATOM 1003 N N . GLN A 1 128 ? -6.866 -13.957 -1.359 1.00 88.25 128 GLN A N 1
ATOM 1004 C CA . GLN A 1 128 ? -6.885 -15.386 -1.686 1.00 88.25 128 GLN A CA 1
ATOM 1005 C C . GLN A 1 128 ? -5.555 -16.064 -1.356 1.00 88.25 128 GLN A C 1
ATOM 1007 O O . GLN A 1 128 ? -4.488 -15.510 -1.611 1.00 88.25 128 GLN A O 1
ATOM 1012 N N . PHE A 1 129 ? -5.608 -17.295 -0.844 1.00 85.00 129 PHE A N 1
ATOM 1013 C CA . PHE A 1 129 ? -4.441 -18.172 -0.734 1.00 85.00 129 PHE A CA 1
ATOM 1014 C C . PHE A 1 129 ? -4.612 -19.382 -1.653 1.00 85.00 129 PHE A C 1
ATOM 1016 O O . PHE A 1 129 ? -5.711 -19.908 -1.816 1.00 85.00 129 PHE A O 1
ATOM 1023 N N . ASN A 1 130 ? -3.526 -19.842 -2.274 1.00 80.06 130 ASN A N 1
ATOM 1024 C CA . ASN A 1 130 ? -3.559 -21.043 -3.104 1.00 80.06 130 ASN A CA 1
ATOM 1025 C C . ASN A 1 130 ? -2.945 -22.222 -2.332 1.00 80.06 130 ASN A C 1
ATOM 1027 O O . ASN A 1 130 ? -1.717 -22.300 -2.252 1.00 80.06 130 ASN A O 1
ATOM 1031 N N . PRO A 1 131 ? -3.757 -23.164 -1.812 1.00 67.56 131 PRO A N 1
ATOM 1032 C CA . PRO A 1 131 ? -3.254 -24.294 -1.028 1.00 67.56 131 PRO A CA 1
ATOM 1033 C C . PRO A 1 131 ? -2.364 -25.242 -1.846 1.00 67.56 131 PRO A C 1
ATOM 1035 O O . PRO A 1 131 ? -1.564 -25.979 -1.278 1.00 67.56 131 PRO A O 1
ATOM 1038 N N . ASN A 1 132 ? -2.457 -25.201 -3.181 1.00 69.19 132 ASN A N 1
ATOM 1039 C CA . ASN A 1 132 ? -1.689 -26.063 -4.078 1.00 69.19 132 ASN A CA 1
ATOM 1040 C C . ASN A 1 132 ? -0.324 -25.471 -4.469 1.00 69.19 132 ASN A C 1
ATOM 1042 O O . ASN A 1 132 ? 0.483 -26.169 -5.077 1.00 69.19 132 ASN A O 1
ATOM 1046 N N . LYS A 1 133 ? -0.030 -24.207 -4.122 1.00 60.44 133 LYS A N 1
ATOM 1047 C CA . LYS A 1 133 ? 1.264 -23.555 -4.403 1.00 60.44 133 LYS A CA 1
ATOM 1048 C C . LYS A 1 133 ? 2.324 -23.801 -3.308 1.00 60.44 133 LYS A C 1
ATOM 1050 O O . LYS A 1 133 ? 3.237 -23.000 -3.169 1.00 60.44 133 LYS A O 1
ATOM 1055 N N . GLY A 1 134 ? 2.265 -24.902 -2.548 1.00 53.22 134 GLY A N 1
ATOM 1056 C CA . GLY A 1 134 ? 3.295 -25.270 -1.554 1.00 53.22 134 GLY A CA 1
ATOM 1057 C C . GLY A 1 134 ? 3.730 -24.119 -0.621 1.00 53.22 134 GLY A C 1
ATOM 1058 O O . GLY A 1 134 ? 3.012 -23.143 -0.441 1.00 53.22 134 GLY A O 1
ATOM 1059 N N . PHE A 1 135 ? 4.943 -24.190 -0.062 1.00 43.03 135 PHE A N 1
ATOM 1060 C CA . PHE A 1 135 ? 5.533 -23.160 0.824 1.00 43.03 135 PHE A CA 1
ATOM 1061 C C . PHE A 1 135 ? 5.865 -21.821 0.109 1.00 43.03 135 PHE A C 1
ATOM 1063 O O . PHE A 1 135 ? 6.541 -20.970 0.676 1.00 43.03 135 PHE A O 1
ATOM 1070 N N . ARG A 1 136 ? 5.456 -21.650 -1.162 1.00 49.22 136 ARG A N 1
ATOM 1071 C CA . ARG A 1 136 ? 5.695 -20.451 -1.993 1.00 49.22 136 ARG A CA 1
ATOM 1072 C C . ARG A 1 136 ? 4.416 -19.671 -2.330 1.00 49.22 136 ARG A C 1
ATOM 1074 O O . ARG A 1 136 ? 4.504 -18.596 -2.914 1.00 49.22 136 ARG A O 1
ATOM 1081 N N . GLY A 1 137 ? 3.237 -20.185 -1.976 1.00 55.72 137 GLY A N 1
ATOM 1082 C CA . GLY A 1 137 ? 2.031 -19.372 -1.817 1.00 55.72 137 GLY A CA 1
ATOM 1083 C C . GLY A 1 137 ? 2.036 -18.765 -0.417 1.00 55.72 137 GLY A C 1
ATOM 1084 O O . GLY A 1 137 ? 2.509 -19.422 0.507 1.00 55.72 137 GLY A O 1
ATOM 1085 N N . TYR A 1 138 ? 1.560 -17.526 -0.253 1.00 57.62 138 TYR A N 1
ATOM 1086 C CA . TYR A 1 138 ? 1.434 -16.919 1.076 1.00 57.62 138 TYR A CA 1
ATOM 1087 C C . TYR A 1 138 ? 0.790 -17.908 2.043 1.00 57.62 138 TYR A C 1
ATOM 1089 O O . TYR A 1 138 ? -0.239 -18.518 1.728 1.00 57.62 138 TYR A O 1
ATOM 1097 N N . ASP A 1 139 ? 1.401 -18.054 3.214 1.00 75.62 139 ASP A N 1
ATOM 1098 C CA . ASP A 1 139 ? 0.744 -18.741 4.305 1.00 75.62 139 ASP A CA 1
ATOM 1099 C C . ASP A 1 139 ? -0.535 -17.984 4.690 1.00 75.62 139 ASP A C 1
ATOM 1101 O O . ASP A 1 139 ? -0.776 -16.830 4.310 1.00 75.62 139 ASP A O 1
ATOM 1105 N N . LEU A 1 140 ? -1.401 -18.666 5.433 1.00 83.12 140 LEU A N 1
ATOM 1106 C CA . LEU A 1 140 ? -2.674 -18.097 5.858 1.00 83.12 140 LEU A CA 1
ATOM 1107 C C . LEU A 1 140 ? -2.486 -16.744 6.570 1.00 83.12 140 LEU A C 1
ATOM 1109 O O . LEU A 1 140 ? -3.297 -15.839 6.390 1.00 83.12 140 LEU A O 1
ATOM 1113 N N . GLN A 1 141 ? -1.389 -16.593 7.317 1.00 84.62 141 GLN A N 1
ATOM 1114 C CA . GLN A 1 141 ? -1.046 -15.376 8.046 1.00 84.62 141 GLN A CA 1
ATOM 1115 C C . GLN A 1 141 ? -0.722 -14.202 7.108 1.00 84.62 141 GLN A C 1
ATOM 1117 O O . GLN A 1 141 ? -1.191 -13.084 7.333 1.00 84.62 141 GLN A O 1
ATOM 1122 N N . GLY A 1 142 ? 0.043 -14.433 6.040 1.00 86.19 142 GLY A N 1
ATOM 1123 C CA . GLY A 1 142 ? 0.328 -13.425 5.023 1.00 86.19 142 GLY A CA 1
ATOM 1124 C C . GLY A 1 142 ? -0.939 -12.958 4.309 1.00 86.19 142 GLY A C 1
ATOM 1125 O O . GLY A 1 142 ? -1.160 -11.755 4.161 1.00 86.19 142 GLY A O 1
ATOM 1126 N N . VAL A 1 143 ? -1.815 -13.894 3.937 1.00 89.25 143 VAL A N 1
ATOM 1127 C CA . VAL A 1 143 ? -3.096 -13.577 3.281 1.00 89.25 143 VAL A CA 1
ATOM 1128 C C . VAL A 1 143 ? -4.040 -12.825 4.215 1.00 89.25 143 VAL A C 1
ATOM 1130 O O . VAL A 1 143 ? -4.660 -11.842 3.806 1.00 89.25 143 VAL A O 1
ATOM 1133 N N . GLU A 1 144 ? -4.099 -13.210 5.487 1.00 91.38 144 GLU A N 1
ATOM 1134 C CA . GLU A 1 144 ? -4.842 -12.461 6.498 1.00 91.38 144 GLU A CA 1
ATOM 1135 C C . GLU A 1 144 ? -4.301 -11.034 6.660 1.00 91.38 144 GLU A C 1
ATOM 1137 O O . GLU A 1 144 ? -5.078 -10.080 6.634 1.00 91.38 144 GLU A O 1
ATOM 1142 N N . SER A 1 145 ? -2.979 -10.859 6.734 1.00 92.75 145 SER A N 1
ATOM 1143 C CA . SER A 1 145 ? -2.345 -9.537 6.821 1.00 92.75 145 SER A CA 1
ATOM 1144 C C . SER A 1 145 ? -2.703 -8.644 5.625 1.00 92.75 145 SER A C 1
ATOM 1146 O O . SER A 1 145 ? -3.041 -7.469 5.801 1.00 92.75 145 SER A O 1
ATOM 1148 N N . ILE A 1 146 ? -2.738 -9.205 4.409 1.00 90.81 146 ILE A N 1
ATOM 1149 C CA . ILE A 1 146 ? -3.191 -8.497 3.199 1.00 90.81 146 ILE A CA 1
ATOM 1150 C C . ILE A 1 146 ? -4.661 -8.077 3.332 1.00 90.81 146 ILE A C 1
ATOM 1152 O O . ILE A 1 146 ? -4.993 -6.914 3.075 1.00 90.81 146 ILE A O 1
ATOM 1156 N N . ALA A 1 147 ? -5.543 -8.986 3.757 1.00 94.00 147 ALA A N 1
ATOM 1157 C CA . ALA A 1 147 ? -6.964 -8.692 3.934 1.00 94.00 147 ALA A CA 1
ATOM 1158 C C . ALA A 1 147 ? -7.199 -7.602 5.002 1.00 94.00 147 ALA A C 1
ATOM 1160 O O . ALA A 1 147 ? -7.966 -6.666 4.758 1.00 94.00 147 ALA A O 1
ATOM 1161 N N . ILE A 1 148 ? -6.478 -7.646 6.130 1.00 96.12 148 ILE A N 1
ATOM 1162 C CA . ILE A 1 148 ? -6.486 -6.590 7.160 1.00 96.12 148 ILE A CA 1
ATOM 1163 C C . ILE A 1 148 ? -6.017 -5.260 6.562 1.00 96.12 148 ILE A C 1
ATOM 1165 O O . ILE A 1 148 ? -6.682 -4.235 6.724 1.00 96.12 148 ILE A O 1
ATOM 1169 N N . GLY A 1 149 ? -4.889 -5.265 5.848 1.00 94.56 149 GLY A N 1
ATOM 1170 C CA . GLY A 1 149 ? -4.320 -4.072 5.226 1.00 94.56 149 GLY A CA 1
ATOM 1171 C C . GLY A 1 149 ? -5.286 -3.392 4.252 1.00 94.56 149 GLY A C 1
ATOM 1172 O O . GLY A 1 149 ? -5.401 -2.162 4.269 1.00 94.56 149 GLY A O 1
ATOM 1173 N N . ARG A 1 150 ? -6.019 -4.181 3.454 1.00 93.06 150 ARG A N 1
ATOM 1174 C CA . ARG A 1 150 ? -7.073 -3.708 2.539 1.00 93.06 150 ARG A CA 1
ATOM 1175 C C . ARG A 1 150 ? -8.245 -3.085 3.297 1.00 93.06 150 ARG A C 1
ATOM 1177 O O . ARG A 1 150 ? -8.605 -1.945 3.010 1.00 93.06 150 ARG A O 1
ATOM 1184 N N . ALA A 1 151 ? -8.784 -3.785 4.298 1.00 96.38 151 ALA A N 1
ATOM 1185 C CA . ALA A 1 151 ? -9.899 -3.292 5.109 1.00 96.38 151 ALA A CA 1
ATOM 1186 C C . ALA A 1 151 ? -9.554 -1.970 5.822 1.00 96.38 151 ALA A C 1
ATOM 1188 O O . ALA A 1 151 ? -10.315 -1.008 5.760 1.00 96.38 151 ALA A O 1
ATOM 1189 N N . LEU A 1 152 ? -8.368 -1.888 6.435 1.00 96.62 152 LEU A N 1
ATOM 1190 C CA . LEU A 1 152 ? -7.868 -0.667 7.076 1.00 96.62 152 LEU A CA 1
ATOM 1191 C C . LEU A 1 152 ? -7.634 0.466 6.073 1.00 96.62 152 LEU A C 1
ATOM 1193 O O . LEU A 1 152 ? -7.927 1.621 6.376 1.00 96.62 152 LEU A O 1
ATOM 1197 N N . GLY A 1 153 ? -7.157 0.138 4.870 1.00 94.12 153 GLY A N 1
ATOM 1198 C CA . GLY A 1 153 ? -6.994 1.103 3.787 1.00 94.12 153 GLY A CA 1
ATOM 1199 C C . GLY A 1 153 ? -8.311 1.781 3.403 1.00 94.12 153 GLY A C 1
ATOM 1200 O O . GLY A 1 153 ? -8.323 2.994 3.203 1.00 94.12 153 GLY A O 1
ATOM 1201 N N . PHE A 1 154 ? -9.423 1.037 3.368 1.00 94.69 154 PHE A N 1
ATOM 1202 C CA . PHE A 1 154 ? -10.754 1.604 3.113 1.00 94.69 154 PHE A CA 1
ATOM 1203 C C . PHE A 1 154 ? -11.254 2.524 4.233 1.00 94.69 154 PHE A C 1
ATOM 1205 O O . PHE A 1 154 ? -11.989 3.465 3.951 1.00 94.69 154 PHE A O 1
ATOM 1212 N N . LEU A 1 155 ? -10.820 2.307 5.479 1.00 94.94 155 LEU A N 1
ATOM 1213 C CA . LEU A 1 155 ? -11.102 3.210 6.604 1.00 94.94 155 LEU A CA 1
ATOM 1214 C C . LEU A 1 155 ? -10.154 4.422 6.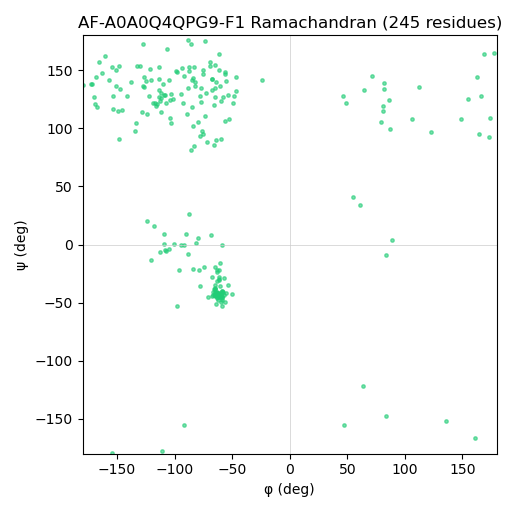664 1.00 94.94 155 LEU A C 1
ATOM 1216 O O . LEU A 1 155 ? -10.258 5.234 7.578 1.00 94.94 155 LEU A O 1
ATOM 1220 N N . GLY A 1 156 ? -9.226 4.558 5.713 1.00 94.12 156 GLY A N 1
ATOM 1221 C CA . GLY A 1 156 ? -8.271 5.669 5.659 1.00 94.12 156 GLY A CA 1
ATOM 1222 C C . GLY A 1 156 ? -6.969 5.436 6.431 1.00 94.12 156 GLY A C 1
ATOM 1223 O O . GLY A 1 156 ? -6.106 6.311 6.445 1.00 94.12 156 GLY A O 1
ATOM 1224 N N . TYR A 1 157 ? -6.767 4.254 7.017 1.00 94.81 157 TYR A N 1
ATOM 1225 C CA . TYR A 1 157 ? -5.511 3.885 7.673 1.00 94.81 157 TYR A CA 1
ATOM 1226 C C . TYR A 1 157 ? -4.527 3.319 6.649 1.00 94.81 157 TYR A C 1
ATOM 1228 O O . TYR A 1 157 ? -4.390 2.106 6.478 1.00 94.81 157 TYR A O 1
ATOM 1236 N N . GLY A 1 158 ? -3.844 4.206 5.928 1.00 89.56 158 GLY A N 1
ATOM 1237 C CA . GLY A 1 158 ? -2.892 3.832 4.889 1.00 89.56 158 GLY A CA 1
ATOM 1238 C C . GLY A 1 158 ? -2.609 4.969 3.917 1.00 89.56 158 GLY A C 1
ATOM 1239 O O . GLY A 1 158 ? -2.959 6.121 4.149 1.00 89.56 158 GLY A O 1
ATOM 1240 N N . LEU A 1 159 ? -1.975 4.634 2.795 1.00 84.44 159 LEU A N 1
ATOM 1241 C CA . LEU A 1 159 ? -1.796 5.572 1.690 1.00 84.44 159 LEU A CA 1
ATOM 1242 C C . LEU A 1 159 ? -2.953 5.403 0.703 1.00 84.44 159 LEU A C 1
ATOM 1244 O O . LEU A 1 159 ? -3.143 4.303 0.170 1.00 84.44 159 LEU A O 1
ATOM 1248 N N . LEU A 1 160 ? -3.715 6.469 0.447 1.00 63.41 160 LEU A N 1
ATOM 1249 C CA . LEU A 1 160 ? -4.769 6.475 -0.573 1.00 63.41 160 LEU A CA 1
ATOM 1250 C C . LEU A 1 160 ? -4.179 6.031 -1.924 1.00 63.41 160 LEU A C 1
ATOM 1252 O O . LEU A 1 160 ? -3.126 6.509 -2.342 1.00 63.41 160 LEU A O 1
ATOM 1256 N N . GLY A 1 161 ? -4.817 5.053 -2.572 1.00 56.22 161 GLY A N 1
ATOM 1257 C CA . GLY A 1 161 ? -4.344 4.464 -3.833 1.00 56.22 161 GLY A CA 1
ATOM 1258 C C . GLY A 1 161 ? -3.294 3.348 -3.705 1.00 56.22 161 GLY A C 1
ATOM 1259 O O . GLY A 1 161 ? -3.031 2.667 -4.690 1.00 56.22 161 GLY A O 1
ATOM 1260 N N . SER A 1 162 ? -2.737 3.087 -2.514 1.00 50.72 162 SER A N 1
ATOM 1261 C CA . SER A 1 162 ? -1.819 1.946 -2.298 1.00 50.72 162 SER A CA 1
ATOM 1262 C C . SER A 1 162 ? -2.531 0.619 -2.026 1.00 50.72 162 SER A C 1
ATOM 1264 O O . SER A 1 162 ? -1.926 -0.436 -2.158 1.00 50.72 162 SER A O 1
ATOM 1266 N N . SER A 1 163 ? -3.796 0.674 -1.592 1.00 40.09 163 SER A N 1
ATOM 1267 C CA . SER A 1 163 ? -4.513 -0.475 -1.004 1.00 40.09 163 SER A CA 1
ATOM 1268 C C . SER A 1 163 ? -5.604 -1.056 -1.906 1.00 40.09 163 SER A C 1
ATOM 1270 O O . SER A 1 163 ? -6.193 -2.074 -1.565 1.00 40.09 163 SER A O 1
ATOM 1272 N N . VAL A 1 164 ? -5.852 -0.423 -3.056 1.00 39.84 164 VAL A N 1
ATOM 1273 C CA . VAL A 1 164 ? -6.832 -0.866 -4.065 1.00 39.84 164 VAL A CA 1
ATOM 1274 C C . VAL A 1 164 ? -6.169 -1.501 -5.288 1.00 39.84 164 VAL A C 1
ATOM 1276 O O . VAL A 1 164 ? -6.868 -1.977 -6.173 1.00 39.84 164 VAL A O 1
ATOM 1279 N N . ILE A 1 165 ? -4.832 -1.524 -5.352 1.00 38.97 165 ILE A N 1
ATOM 1280 C CA . ILE A 1 165 ? -4.100 -2.030 -6.515 1.00 38.97 165 ILE A CA 1
ATOM 1281 C C . ILE A 1 165 ? -3.131 -3.136 -6.086 1.00 38.97 165 ILE A C 1
ATOM 1283 O O . ILE A 1 165 ? -2.131 -2.884 -5.413 1.00 38.97 165 ILE A O 1
ATOM 1287 N N . SER A 1 166 ? -3.482 -4.330 -6.566 1.00 41.00 166 SER A N 1
ATOM 1288 C CA . SER A 1 166 ? -2.664 -5.516 -6.836 1.00 41.00 166 SER A CA 1
ATOM 1289 C C . SER A 1 166 ? -2.266 -6.407 -5.659 1.00 41.00 166 SER A C 1
ATOM 1291 O O . SER A 1 166 ? -1.342 -6.142 -4.899 1.00 41.00 166 SER A O 1
ATOM 1293 N N . GLU A 1 167 ? -2.951 -7.550 -5.626 1.00 41.31 167 GLU A N 1
ATOM 1294 C CA . GLU A 1 167 ? -2.623 -8.819 -4.956 1.00 41.31 167 GLU A CA 1
ATOM 1295 C C . GLU A 1 167 ? -1.282 -9.442 -5.415 1.00 41.31 167 GLU A C 1
ATOM 1297 O O . GLU A 1 167 ? -0.878 -10.461 -4.870 1.00 41.31 167 GLU A O 1
ATOM 1302 N N . ASP A 1 168 ? -0.559 -8.815 -6.353 1.00 39.88 168 ASP A N 1
ATOM 1303 C CA . ASP A 1 168 ? 0.551 -9.433 -7.099 1.00 39.88 168 ASP A CA 1
ATOM 1304 C C . ASP A 1 168 ? 1.967 -8.930 -6.756 1.00 39.88 168 ASP A C 1
ATOM 1306 O O . ASP A 1 168 ? 2.912 -9.256 -7.462 1.00 39.88 168 ASP A O 1
ATOM 1310 N N . LEU A 1 169 ? 2.176 -8.116 -5.714 1.00 41.50 169 LEU A N 1
ATOM 1311 C CA . LEU A 1 169 ? 3.457 -7.386 -5.558 1.00 41.50 169 LEU A CA 1
ATOM 1312 C C . LEU A 1 169 ? 4.215 -7.600 -4.242 1.00 41.50 169 LEU A C 1
ATOM 1314 O O . LEU A 1 169 ? 5.083 -6.803 -3.893 1.00 41.50 169 LEU A O 1
ATOM 1318 N N . LEU A 1 170 ? 3.927 -8.681 -3.518 1.00 43.12 170 LEU A N 1
ATOM 1319 C CA . LEU A 1 170 ? 4.744 -9.117 -2.375 1.00 43.12 170 LEU A CA 1
ATOM 1320 C C . LEU A 1 170 ? 5.376 -10.510 -2.574 1.00 43.12 170 LEU A C 1
ATOM 1322 O O . LEU A 1 170 ? 5.863 -11.099 -1.609 1.00 43.12 170 LEU A O 1
ATOM 1326 N N . THR A 1 171 ? 5.417 -11.043 -3.802 1.00 38.25 171 THR A N 1
ATOM 1327 C CA . THR A 1 171 ? 6.200 -12.255 -4.077 1.00 38.25 171 THR A CA 1
ATOM 1328 C C . THR A 1 171 ? 7.686 -11.901 -4.193 1.00 38.25 171 THR A C 1
ATOM 1330 O O . THR A 1 171 ? 8.034 -11.023 -4.987 1.00 38.25 171 THR A O 1
ATOM 1333 N N . PRO A 1 172 ? 8.595 -12.571 -3.457 1.00 39.19 172 PRO A N 1
ATOM 1334 C CA . PRO A 1 172 ? 9.942 -12.748 -3.965 1.00 39.19 172 PRO A CA 1
ATOM 1335 C C . PRO A 1 172 ? 9.814 -13.641 -5.204 1.00 39.19 172 PRO A C 1
ATOM 1337 O O . PRO A 1 172 ? 9.304 -14.757 -5.122 1.00 39.19 172 PRO A O 1
ATOM 1340 N N . ASP A 1 173 ? 10.241 -13.096 -6.333 1.00 34.84 173 ASP A N 1
ATOM 1341 C CA . ASP A 1 173 ? 10.304 -13.711 -7.656 1.00 34.84 173 ASP A CA 1
ATOM 1342 C C . ASP A 1 173 ? 8.982 -13.743 -8.447 1.00 34.84 173 ASP A C 1
ATOM 1344 O O . ASP A 1 173 ? 7.980 -14.370 -8.102 1.00 34.84 173 ASP A O 1
ATOM 1348 N N . SER A 1 174 ? 9.037 -12.997 -9.549 1.00 44.69 174 SER A N 1
ATOM 1349 C CA . SER A 1 174 ? 8.116 -12.924 -10.677 1.00 44.69 174 SER A CA 1
ATOM 1350 C C . SER A 1 174 ? 7.729 -14.302 -11.214 1.00 44.69 174 SER A C 1
ATOM 1352 O O . SER A 1 174 ? 8.630 -15.047 -11.594 1.00 44.69 174 SER A O 1
ATOM 1354 N N . GLU A 1 175 ? 6.429 -14.599 -11.362 1.00 29.67 175 GLU A N 1
ATOM 1355 C CA . GLU A 1 175 ? 5.952 -15.483 -12.438 1.00 29.67 175 GLU A CA 1
ATOM 1356 C C . GLU A 1 175 ? 4.414 -15.527 -12.619 1.00 29.67 175 GLU A C 1
ATOM 1358 O O . GLU A 1 175 ? 3.668 -15.917 -11.717 1.00 29.67 175 GLU A O 1
ATOM 1363 N N . ILE A 1 176 ? 4.016 -15.267 -13.877 1.00 33.72 176 ILE A N 1
ATOM 1364 C CA . ILE A 1 176 ? 2.803 -15.679 -14.612 1.00 33.72 176 ILE A CA 1
ATOM 1365 C C . ILE A 1 176 ? 1.556 -14.790 -14.475 1.00 33.72 176 ILE A C 1
ATOM 1367 O O . ILE A 1 176 ? 0.753 -14.924 -13.553 1.00 33.72 176 ILE A O 1
ATOM 1371 N N . GLY A 1 177 ? 1.365 -13.948 -15.498 1.00 27.05 177 GLY A N 1
ATOM 1372 C CA . GLY A 1 177 ? 0.168 -13.146 -15.738 1.00 27.05 177 GLY A CA 1
ATOM 1373 C C . GLY A 1 177 ? -0.962 -13.852 -16.500 1.00 27.05 177 GLY A C 1
ATOM 1374 O O . GLY A 1 177 ? -0.814 -14.961 -17.008 1.00 27.05 177 GLY A O 1
ATOM 1375 N N . ASN A 1 178 ? -2.106 -13.162 -16.586 1.00 34.06 178 ASN A N 1
ATOM 1376 C CA . ASN A 1 178 ? -2.860 -12.928 -17.827 1.00 34.06 178 ASN A CA 1
ATOM 1377 C C . ASN A 1 178 ? -3.868 -11.765 -17.600 1.00 34.06 178 ASN A C 1
ATOM 1379 O O . ASN A 1 178 ? -4.361 -11.603 -16.482 1.00 34.06 178 ASN A O 1
ATOM 1383 N N . PRO A 1 179 ? -4.182 -10.946 -18.623 1.00 43.09 179 PRO A N 1
ATOM 1384 C CA . PRO A 1 179 ? -4.670 -9.582 -18.487 1.00 43.09 179 PRO A CA 1
ATOM 1385 C C . PRO A 1 179 ? -6.192 -9.480 -18.624 1.00 43.09 179 PRO A C 1
ATOM 1387 O O . PRO A 1 179 ? -6.808 -10.222 -19.385 1.00 43.09 179 PRO A O 1
ATOM 1390 N N . ASN A 1 180 ? -6.780 -8.510 -17.924 1.00 28.78 180 ASN A N 1
ATOM 1391 C CA . ASN A 1 180 ? -7.824 -7.612 -18.433 1.00 28.78 180 ASN A CA 1
ATOM 1392 C C . ASN A 1 180 ? -8.356 -6.759 -17.283 1.00 28.78 180 ASN A C 1
ATOM 1394 O O . ASN A 1 180 ? -9.317 -7.130 -16.620 1.00 28.78 180 ASN A O 1
ATOM 1398 N N . THR A 1 181 ? -7.780 -5.577 -17.106 1.00 32.22 181 THR A N 1
ATOM 1399 C CA . THR A 1 181 ? -8.550 -4.412 -16.661 1.00 32.22 181 THR A CA 1
ATOM 1400 C C . THR A 1 181 ? -7.906 -3.194 -17.288 1.00 32.22 181 THR A C 1
ATOM 1402 O O . THR A 1 181 ? -6.965 -2.612 -16.746 1.00 32.22 181 THR A O 1
ATOM 1405 N N . ASP A 1 182 ? -8.406 -2.849 -18.472 1.00 27.55 182 ASP A N 1
ATOM 1406 C CA . ASP A 1 182 ? -8.260 -1.519 -19.032 1.00 27.55 182 ASP A CA 1
ATOM 1407 C C . ASP A 1 182 ? -8.667 -0.499 -17.969 1.00 27.55 182 ASP A C 1
ATOM 1409 O O . ASP A 1 182 ? -9.782 -0.521 -17.439 1.00 27.55 182 ASP A O 1
ATOM 1413 N N . GLY A 1 183 ? -7.730 0.385 -17.635 1.00 28.34 183 GLY A N 1
ATOM 1414 C CA . GLY A 1 183 ? -7.972 1.523 -16.769 1.00 28.34 183 GLY A CA 1
ATOM 1415 C C . GLY A 1 183 ? -8.931 2.497 -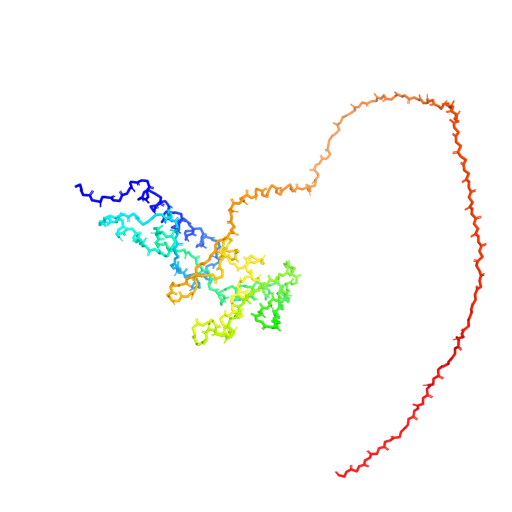17.440 1.00 28.34 183 GLY A C 1
ATOM 1416 O O . GLY A 1 183 ? -8.502 3.484 -18.030 1.00 28.34 183 GLY A O 1
ATOM 1417 N N . GLN A 1 184 ? -10.234 2.263 -17.299 1.00 25.81 184 GLN A N 1
ATOM 1418 C CA . GLN A 1 184 ? -11.193 3.356 -17.300 1.00 25.81 184 GLN A CA 1
ATOM 1419 C C . GLN A 1 184 ? -11.092 4.048 -15.941 1.00 25.81 184 GLN A C 1
ATOM 1421 O O . GLN A 1 184 ? -11.692 3.632 -14.952 1.00 25.81 184 GLN A O 1
ATOM 1426 N N . GLN A 1 185 ? -10.293 5.115 -15.900 1.00 34.12 185 GLN A N 1
ATOM 1427 C CA . GLN A 1 185 ? -10.416 6.153 -14.886 1.00 34.12 185 GLN A CA 1
ATOM 1428 C C . GLN A 1 185 ? -11.822 6.756 -1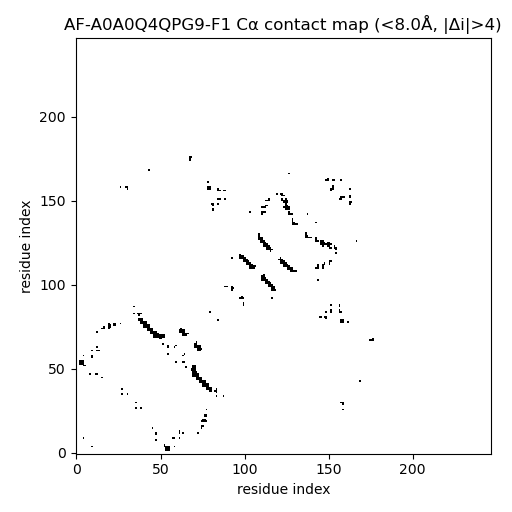5.005 1.00 34.12 185 GLN A C 1
ATOM 1430 O O . GLN A 1 185 ? -12.048 7.686 -15.775 1.00 34.12 185 GLN A O 1
ATOM 1435 N N . GLN A 1 186 ? -12.785 6.201 -14.270 1.00 27.11 186 GLN A N 1
ATOM 1436 C CA . GLN A 1 186 ? -14.034 6.898 -14.005 1.00 27.11 186 GLN A CA 1
ATOM 1437 C C . GLN A 1 186 ? -13.737 8.005 -12.993 1.00 27.11 186 GLN A C 1
ATOM 1439 O O . GLN A 1 186 ? -13.404 7.758 -11.834 1.00 27.11 186 GLN A O 1
ATOM 1444 N N . SER A 1 187 ? -13.817 9.241 -13.478 1.00 29.56 187 SER A N 1
ATOM 1445 C CA . SER A 1 187 ? -13.908 10.450 -12.673 1.00 29.56 187 SER A CA 1
ATOM 1446 C C . SER A 1 187 ? -15.111 10.339 -11.734 1.00 29.56 187 SER A C 1
ATOM 1448 O O . SER A 1 187 ? -16.256 10.463 -12.168 1.00 29.56 187 SER A O 1
ATOM 1450 N N . ASN A 1 188 ? -14.868 10.122 -10.444 1.00 29.33 188 ASN A N 1
ATOM 1451 C CA . ASN A 1 188 ? -15.903 10.306 -9.434 1.00 29.33 188 ASN A CA 1
ATOM 1452 C C . ASN A 1 188 ? -15.972 11.789 -9.064 1.00 29.33 188 ASN A C 1
ATOM 1454 O O . ASN A 1 188 ? -15.378 12.234 -8.083 1.00 29.33 188 ASN A O 1
ATOM 1458 N N . ASP A 1 189 ? -16.734 12.542 -9.860 1.00 31.16 189 ASP A N 1
ATOM 1459 C CA . ASP A 1 189 ? -17.327 13.808 -9.437 1.00 31.16 189 ASP A CA 1
ATOM 1460 C C . ASP A 1 189 ? -18.320 13.521 -8.302 1.00 31.16 189 ASP A C 1
ATOM 1462 O O . ASP A 1 189 ? -19.508 13.259 -8.508 1.00 31.16 189 ASP A O 1
ATOM 1466 N N . HIS A 1 190 ? -17.838 13.549 -7.062 1.00 29.53 190 HIS A N 1
ATOM 1467 C CA . HIS A 1 190 ? -18.713 13.601 -5.898 1.00 29.53 190 HIS A CA 1
ATOM 1468 C C . HIS A 1 190 ? -19.233 15.028 -5.716 1.00 29.53 190 HIS A C 1
ATOM 1470 O O . HIS A 1 190 ? -18.623 15.875 -5.065 1.00 29.53 190 HIS A O 1
ATOM 1476 N N . ARG A 1 191 ? -20.415 15.270 -6.301 1.00 29.25 191 ARG A N 1
ATOM 1477 C CA . ARG A 1 191 ? -21.330 16.348 -5.911 1.00 29.25 191 ARG A CA 1
ATOM 1478 C C . ARG A 1 191 ? -21.599 16.253 -4.412 1.00 29.25 191 ARG A C 1
ATOM 1480 O O . ARG A 1 191 ? -22.340 15.379 -3.968 1.00 29.25 191 ARG A O 1
ATOM 1487 N N . ASN A 1 192 ? -21.043 17.188 -3.651 1.00 33.19 192 ASN A N 1
ATOM 1488 C CA . ASN A 1 192 ? -21.426 17.394 -2.266 1.00 33.19 192 ASN A CA 1
ATOM 1489 C C . ASN A 1 192 ? -22.663 18.304 -2.238 1.00 33.19 192 ASN A C 1
ATOM 1491 O O . ASN A 1 192 ? -22.577 19.508 -2.481 1.00 33.19 192 ASN A O 1
ATOM 1495 N N . GLY A 1 193 ? -23.830 17.699 -2.023 1.00 29.03 193 GLY A N 1
ATOM 1496 C CA . GLY A 1 193 ? -25.065 18.400 -1.698 1.00 29.03 193 GLY A CA 1
ATOM 1497 C C . GLY A 1 193 ? -25.182 18.566 -0.185 1.00 29.03 193 GLY A C 1
ATOM 1498 O O . GLY A 1 193 ? -25.373 17.587 0.527 1.00 29.03 193 GLY A O 1
ATOM 1499 N N . GLY A 1 194 ? -25.100 19.806 0.293 1.00 26.98 194 GLY A N 1
ATOM 1500 C CA . GLY A 1 194 ? -25.356 20.196 1.681 1.00 26.98 194 GLY A CA 1
ATOM 1501 C C . GLY A 1 194 ? -25.462 21.719 1.758 1.00 26.98 194 GLY A C 1
ATOM 1502 O O . GLY A 1 194 ? -24.548 22.412 1.331 1.00 26.98 194 GLY A O 1
ATOM 1503 N N . GLY A 1 195 ? -26.629 22.221 2.168 1.00 26.11 195 GLY A N 1
ATOM 1504 C CA . GLY A 1 195 ? -27.117 23.562 1.834 1.00 26.11 195 GLY A CA 1
ATOM 1505 C C . GLY A 1 195 ? -26.802 24.719 2.791 1.00 26.11 195 GLY A C 1
ATOM 1506 O O . GLY A 1 195 ? -25.879 24.669 3.596 1.00 26.11 195 GLY A O 1
ATOM 1507 N N . GLN A 1 196 ? -27.695 25.719 2.694 1.00 29.97 196 GLN A N 1
ATOM 1508 C CA . GLN A 1 196 ? -27.707 27.084 3.256 1.00 29.97 196 GLN A CA 1
ATOM 1509 C C . GLN A 1 196 ? -26.954 28.089 2.358 1.00 29.97 196 GLN A C 1
ATOM 1511 O O . GLN A 1 196 ? -25.818 27.858 1.988 1.00 29.97 196 GLN A O 1
ATOM 1516 N N . GLN A 1 197 ? -27.529 29.206 1.903 1.00 31.52 197 GLN A N 1
ATOM 1517 C CA . GLN A 1 197 ? -28.394 30.147 2.614 1.00 31.52 197 GLN A CA 1
ATOM 1518 C C . GLN A 1 197 ? -29.441 30.806 1.701 1.00 31.52 197 GLN A C 1
ATOM 1520 O O . GLN A 1 197 ? -29.265 30.973 0.497 1.00 31.52 197 GLN A O 1
ATOM 1525 N N . GLN A 1 198 ? -30.539 31.195 2.343 1.00 35.06 198 GLN A N 1
ATOM 1526 C CA . GLN A 1 198 ? -31.628 32.008 1.820 1.00 35.06 198 GLN A CA 1
ATOM 1527 C C . GLN A 1 198 ? -31.135 33.395 1.379 1.00 35.06 198 GLN A C 1
ATOM 1529 O O . GLN A 1 198 ? -30.443 34.069 2.135 1.00 35.06 198 GLN A O 1
ATOM 1534 N N . SER A 1 199 ? -31.593 33.875 0.222 1.00 29.19 199 SER A N 1
ATOM 1535 C CA . SER A 1 199 ? -31.959 35.286 0.055 1.00 29.19 199 SER A CA 1
ATOM 1536 C C . SER A 1 199 ? -32.949 35.459 -1.101 1.00 29.19 199 SER A C 1
ATOM 1538 O O . SER A 1 199 ? -32.931 34.753 -2.105 1.00 29.19 199 SER A O 1
ATOM 1540 N N . SER A 1 200 ? -33.886 36.362 -0.851 1.00 34.22 200 SER A N 1
ATOM 1541 C CA . SER A 1 200 ? -35.077 36.759 -1.596 1.00 34.22 200 SER A CA 1
ATOM 1542 C C . SER A 1 200 ? -34.843 37.211 -3.041 1.00 34.22 200 SER A C 1
ATOM 1544 O O . SER A 1 200 ? -33.900 37.952 -3.297 1.00 34.22 200 SER A O 1
ATOM 1546 N N . ASN A 1 201 ? -35.803 36.935 -3.937 1.00 30.92 201 ASN A N 1
ATOM 1547 C CA . ASN A 1 201 ? -36.597 37.998 -4.575 1.00 30.92 201 ASN A CA 1
ATOM 1548 C C . ASN A 1 201 ? -37.764 37.476 -5.439 1.00 30.92 201 ASN A C 1
ATOM 1550 O O . ASN A 1 201 ? -37.654 36.516 -6.192 1.00 30.92 201 ASN A O 1
ATOM 1554 N N . HIS A 1 202 ? -38.882 38.184 -5.283 1.00 29.52 202 HIS A N 1
ATOM 1555 C CA . HIS A 1 202 ? -40.146 38.204 -6.022 1.00 29.52 202 HIS A CA 1
ATOM 1556 C C . HIS A 1 202 ? -40.163 37.732 -7.492 1.00 29.52 202 HIS A C 1
ATOM 1558 O O . HIS A 1 202 ? -39.388 38.229 -8.305 1.00 29.52 202 HIS A O 1
ATOM 1564 N N . ARG A 1 203 ? -41.244 37.028 -7.886 1.00 32.69 203 ARG A N 1
ATOM 1565 C CA . ARG A 1 203 ? -42.341 37.623 -8.691 1.00 32.69 203 ARG A CA 1
ATOM 1566 C C . ARG A 1 203 ? -43.567 36.707 -8.851 1.00 32.69 203 ARG A C 1
ATOM 1568 O O . ARG A 1 203 ? -43.456 35.511 -9.075 1.00 32.69 203 ARG A O 1
ATOM 1575 N N . ASN A 1 204 ? -44.724 37.359 -8.729 1.00 32.88 204 ASN A N 1
ATOM 1576 C CA . ASN A 1 204 ? -46.097 36.898 -8.941 1.00 32.88 204 ASN A CA 1
ATOM 1577 C C . ASN A 1 204 ? -46.410 36.516 -10.400 1.00 32.88 204 ASN A C 1
ATOM 1579 O O . ASN A 1 204 ? -45.886 37.132 -11.325 1.00 32.88 204 ASN A O 1
ATOM 1583 N N . GLY A 1 205 ? -47.401 35.634 -10.558 1.00 29.86 205 GLY A N 1
ATOM 1584 C CA . GLY A 1 205 ? -48.195 35.401 -11.775 1.00 29.86 205 GLY A CA 1
ATOM 1585 C C . GLY A 1 205 ? -48.610 33.927 -11.824 1.00 29.86 205 GLY A C 1
ATOM 1586 O O . GLY A 1 205 ? -47.748 33.074 -11.949 1.00 29.86 205 GLY A O 1
ATOM 1587 N N . GLY A 1 206 ? -49.855 33.503 -11.607 1.00 28.11 206 GLY A N 1
ATOM 1588 C CA . GLY A 1 206 ? -51.128 34.062 -12.058 1.00 28.11 206 GLY A CA 1
ATOM 1589 C C . GLY A 1 206 ? -51.666 33.144 -13.164 1.00 28.11 206 GLY A C 1
ATOM 1590 O O . GLY A 1 206 ? -51.092 33.123 -14.244 1.00 28.11 206 GLY A O 1
ATOM 1591 N N . GLY A 1 207 ? -52.725 32.368 -12.903 1.00 29.56 207 GLY A N 1
ATOM 1592 C CA . GLY A 1 207 ? -53.362 31.535 -13.934 1.00 29.56 207 GLY A CA 1
ATOM 1593 C C . GLY A 1 207 ? -54.289 30.450 -13.388 1.00 29.56 207 GLY A C 1
ATOM 1594 O O . GLY A 1 207 ? -53.842 29.373 -13.012 1.00 29.56 207 GLY A O 1
ATOM 1595 N N . GLN A 1 208 ? -55.582 30.762 -13.335 1.00 34.41 208 GLN A N 1
ATOM 1596 C CA . GLN A 1 208 ? -56.690 29.871 -12.987 1.00 34.41 208 GLN A CA 1
ATOM 1597 C C . GLN A 1 208 ? -57.041 28.887 -14.122 1.00 34.41 208 GLN A C 1
ATOM 1599 O O . GLN A 1 208 ? -56.928 29.235 -15.289 1.00 34.41 208 GLN A O 1
ATOM 1604 N N . GLN A 1 209 ? -57.549 27.717 -13.706 1.00 37.84 209 GLN A N 1
ATOM 1605 C CA . GLN A 1 209 ? -58.635 26.896 -14.280 1.00 37.84 209 GLN A CA 1
ATOM 1606 C C . GLN A 1 209 ? -58.677 26.609 -15.795 1.00 37.84 209 GLN A C 1
ATOM 1608 O O . GLN A 1 209 ? -58.845 27.514 -16.598 1.00 37.84 209 GLN A O 1
ATOM 1613 N N . GLN A 1 210 ? -58.786 25.318 -16.145 1.00 33.62 210 GLN A N 1
ATOM 1614 C CA . GLN A 1 210 ? -59.939 24.789 -16.897 1.00 33.62 210 GLN A CA 1
ATOM 1615 C C . GLN A 1 210 ? -59.936 23.251 -16.939 1.00 33.62 210 GLN A C 1
ATOM 1617 O O . GLN A 1 210 ? -59.010 22.615 -17.434 1.00 33.62 210 GLN A O 1
ATOM 1622 N N . SER A 1 211 ? -61.015 22.661 -16.424 1.00 33.97 211 SER A N 1
ATOM 1623 C CA . SER A 1 211 ? -61.474 21.317 -16.768 1.00 33.97 211 SER A CA 1
ATOM 1624 C C . SER A 1 211 ? -62.288 21.380 -18.061 1.00 33.97 211 SER A C 1
ATOM 1626 O O . SER A 1 211 ? -63.137 22.263 -18.170 1.00 33.97 211 SER A O 1
ATOM 1628 N N . ASN A 1 212 ? -62.132 20.413 -18.969 1.00 32.97 212 ASN A N 1
ATOM 1629 C CA . ASN A 1 212 ? -63.275 19.700 -19.548 1.00 32.97 212 ASN A CA 1
ATOM 1630 C C . ASN A 1 212 ? -62.865 18.457 -20.349 1.00 32.97 212 ASN A C 1
ATOM 1632 O O . ASN A 1 212 ? -61.829 18.396 -21.002 1.00 32.97 212 ASN A O 1
ATOM 1636 N N . ASN A 1 213 ? -63.742 17.466 -20.222 1.00 36.91 213 ASN A N 1
ATOM 1637 C CA . ASN A 1 213 ? -63.700 16.103 -20.728 1.00 36.91 213 ASN A CA 1
ATOM 1638 C C . ASN A 1 213 ? -63.836 16.006 -22.256 1.00 36.91 213 ASN A C 1
ATOM 1640 O O . ASN A 1 213 ? -64.599 16.768 -22.837 1.00 36.91 213 ASN A O 1
ATOM 1644 N N . HIS A 1 214 ? -63.293 14.932 -22.846 1.00 35.16 214 HIS A N 1
ATOM 1645 C CA . HIS A 1 214 ? -64.084 14.023 -23.690 1.00 35.16 214 HIS A CA 1
ATOM 1646 C C . HIS A 1 214 ? -63.497 12.596 -23.726 1.00 35.16 214 HIS A C 1
ATOM 1648 O O . HIS A 1 214 ? -62.314 12.384 -23.970 1.00 35.16 214 HIS A O 1
ATOM 1654 N N . ARG A 1 215 ? -64.384 11.632 -23.435 1.00 35.00 215 ARG A N 1
ATOM 1655 C CA . ARG A 1 215 ? -64.241 10.164 -23.456 1.00 35.00 215 ARG A CA 1
ATOM 1656 C C . ARG A 1 215 ? -64.437 9.581 -24.861 1.00 35.00 215 ARG A C 1
ATOM 1658 O O . ARG A 1 215 ? -65.288 10.085 -25.587 1.00 35.00 215 ARG A O 1
ATOM 1665 N N . ASN A 1 216 ? -63.818 8.424 -25.126 1.00 36.78 216 ASN A N 1
ATOM 1666 C CA . ASN A 1 216 ? -64.434 7.093 -25.386 1.00 36.78 216 ASN A CA 1
ATOM 1667 C C . ASN A 1 216 ? -63.386 6.186 -26.063 1.00 36.78 216 ASN A C 1
ATOM 1669 O O . ASN A 1 216 ? -62.612 6.677 -26.868 1.00 36.78 216 ASN A O 1
ATOM 1673 N N . GLY A 1 217 ? -63.276 4.876 -25.843 1.00 28.75 217 GLY A N 1
ATOM 1674 C CA . GLY A 1 217 ? -64.020 3.859 -25.088 1.00 28.75 217 GLY A CA 1
ATOM 1675 C C . GLY A 1 217 ? -63.253 2.534 -25.304 1.00 28.75 217 GLY A C 1
ATOM 1676 O O . GLY A 1 217 ? -62.633 2.361 -26.346 1.00 28.75 217 GLY A O 1
ATOM 1677 N N . GLY A 1 218 ? -63.046 1.692 -24.295 1.00 30.25 218 GLY A N 1
ATOM 1678 C CA . GLY A 1 218 ? -63.905 0.579 -23.857 1.00 30.25 218 GLY A CA 1
ATOM 1679 C C . GLY A 1 218 ? -63.046 -0.273 -22.903 1.00 30.25 218 GLY A C 1
ATOM 1680 O O . GLY A 1 218 ? -61.861 -0.440 -23.159 1.00 30.25 218 GLY A O 1
ATOM 1681 N N . GLY A 1 219 ? -63.480 -0.608 -21.684 1.00 28.73 219 GLY A N 1
ATOM 1682 C CA . GLY A 1 219 ? -64.468 -1.655 -21.375 1.00 28.73 219 GLY A CA 1
ATOM 1683 C C . GLY A 1 219 ? -63.748 -3.018 -21.393 1.00 28.73 219 GLY A C 1
ATOM 1684 O O . GLY A 1 219 ? -63.188 -3.360 -22.418 1.00 28.73 219 GLY A O 1
ATOM 1685 N N . GLN A 1 220 ? -63.665 -3.840 -20.346 1.00 38.25 220 GLN A N 1
ATOM 1686 C CA . GLN A 1 220 ? -64.540 -4.049 -19.195 1.00 38.25 220 GLN A CA 1
ATOM 1687 C C . GLN A 1 220 ? -63.759 -4.600 -17.986 1.00 38.25 220 GLN A C 1
ATOM 1689 O O . GLN A 1 220 ? -62.747 -5.282 -18.115 1.00 38.25 220 GLN A O 1
ATOM 1694 N N . GLN A 1 221 ? -64.303 -4.290 -16.811 1.00 39.31 221 GLN A N 1
ATOM 1695 C CA . GLN A 1 221 ? -64.025 -4.862 -15.494 1.00 39.31 221 GLN A CA 1
ATOM 1696 C C . GLN A 1 221 ? -64.339 -6.362 -15.453 1.00 39.31 221 GLN A C 1
ATOM 1698 O O . GLN A 1 221 ? -65.347 -6.737 -16.040 1.00 39.31 221 GLN A O 1
ATOM 1703 N N . GLN A 1 222 ? -63.628 -7.141 -14.626 1.00 35.53 222 GLN A N 1
ATOM 1704 C CA . GLN A 1 222 ? -64.261 -8.064 -13.669 1.00 35.53 222 GLN A CA 1
ATOM 1705 C C . GLN A 1 222 ? -63.390 -8.232 -12.415 1.00 35.53 222 GLN A C 1
ATOM 1707 O O . GLN A 1 222 ? -62.277 -8.747 -12.449 1.00 35.53 222 GLN A O 1
ATOM 1712 N N . SER A 1 223 ? -63.938 -7.776 -11.295 1.00 37.16 223 SER A N 1
ATOM 1713 C CA . SER A 1 223 ? -63.613 -8.188 -9.934 1.00 37.16 223 SER A CA 1
ATOM 1714 C C . SER A 1 223 ? -64.365 -9.478 -9.593 1.00 37.16 223 SER A C 1
ATOM 1716 O O . SER A 1 223 ? -65.574 -9.537 -9.817 1.00 37.16 223 SER A O 1
ATOM 1718 N N . SER A 1 224 ? -63.709 -10.447 -8.950 1.00 34.53 224 SER A N 1
ATOM 1719 C CA . SER A 1 224 ? -64.395 -11.512 -8.206 1.00 34.53 224 SER A CA 1
ATOM 1720 C C . SER A 1 224 ? -63.604 -11.937 -6.966 1.00 34.53 224 SER A C 1
ATOM 1722 O O . SER A 1 224 ? -62.510 -12.489 -7.061 1.00 34.53 224 SER A O 1
ATOM 1724 N N . ASN A 1 225 ? -64.210 -11.685 -5.804 1.00 41.97 225 ASN A N 1
ATOM 1725 C CA . ASN A 1 225 ? -63.987 -12.393 -4.544 1.00 41.97 225 ASN A CA 1
ATOM 1726 C C . ASN A 1 225 ? -64.493 -13.844 -4.649 1.00 41.97 225 ASN A C 1
ATOM 1728 O O . ASN A 1 225 ? -65.563 -14.032 -5.212 1.00 41.97 225 ASN A O 1
ATOM 1732 N N . HIS A 1 226 ? -63.785 -14.807 -4.040 1.00 34.25 226 HIS A N 1
ATOM 1733 C CA . HIS A 1 226 ? -64.244 -16.061 -3.380 1.00 34.25 226 HIS A CA 1
ATOM 1734 C C . HIS A 1 226 ? -62.964 -16.850 -2.997 1.00 34.25 226 HIS A C 1
ATOM 1736 O O . HIS A 1 226 ? -62.162 -17.123 -3.878 1.00 34.25 226 HIS A O 1
ATOM 1742 N N . ARG A 1 227 ? -62.511 -17.019 -1.741 1.00 36.31 227 ARG A N 1
ATOM 1743 C CA . ARG A 1 227 ? -62.985 -17.703 -0.506 1.00 36.31 227 ARG A CA 1
ATOM 1744 C C . ARG A 1 227 ? -63.112 -19.243 -0.553 1.00 36.31 227 ARG A C 1
ATOM 1746 O O . ARG A 1 227 ? -63.822 -19.771 -1.396 1.00 36.31 227 ARG A O 1
ATOM 1753 N N . ASN A 1 228 ? -62.565 -19.843 0.524 1.00 35.41 228 ASN A N 1
ATOM 1754 C CA . ASN A 1 228 ? -62.608 -21.224 1.064 1.00 35.41 228 ASN A CA 1
ATOM 1755 C C . ASN A 1 228 ? -61.650 -22.256 0.447 1.00 35.41 228 ASN A C 1
ATOM 1757 O O . ASN A 1 228 ? -61.567 -22.357 -0.764 1.00 35.41 228 ASN A O 1
ATOM 1761 N N . GLY A 1 229 ? -60.920 -23.086 1.204 1.00 29.41 229 GLY A N 1
ATOM 1762 C CA . GLY A 1 229 ? -60.861 -23.439 2.642 1.00 29.41 229 GLY A CA 1
ATOM 1763 C C . GLY A 1 229 ? -59.959 -24.699 2.765 1.00 29.41 229 GLY A C 1
ATOM 1764 O O . GLY A 1 229 ? -59.692 -25.323 1.748 1.00 29.41 229 GLY A O 1
ATOM 1765 N N . GLY A 1 230 ? -59.417 -25.155 3.898 1.00 30.00 230 GLY A N 1
ATOM 1766 C CA . GLY A 1 230 ? -59.485 -24.745 5.297 1.00 30.00 230 GLY A CA 1
ATOM 1767 C C . GLY A 1 230 ? -58.676 -25.707 6.203 1.00 30.00 230 GLY A C 1
ATOM 1768 O O . GLY A 1 230 ? -58.361 -26.809 5.773 1.00 30.00 230 GLY A O 1
ATOM 1769 N N . GLY A 1 231 ? -58.401 -25.263 7.446 1.00 29.25 231 GLY A N 1
ATOM 1770 C CA . GLY A 1 231 ? -58.198 -26.053 8.693 1.00 29.25 231 GLY A CA 1
ATOM 1771 C C . GLY A 1 231 ? -56.906 -26.881 8.828 1.00 29.25 231 GLY A C 1
ATOM 1772 O O . GLY A 1 231 ? -56.425 -27.417 7.848 1.00 29.25 231 GLY A O 1
ATOM 1773 N N . GLN A 1 232 ? -56.260 -27.070 9.987 1.00 38.81 232 GLN A N 1
ATOM 1774 C CA . GLN A 1 232 ? -56.533 -26.870 11.429 1.00 38.81 232 GLN A CA 1
ATOM 1775 C C . GLN A 1 232 ? -55.173 -26.504 12.091 1.00 38.81 232 GLN A C 1
ATOM 1777 O O . GLN A 1 232 ? -54.145 -27.002 11.650 1.00 38.81 232 GLN A O 1
ATOM 1782 N N . GLN A 1 233 ? -54.992 -25.498 12.952 1.00 38.16 233 GLN A N 1
ATOM 1783 C CA . GLN A 1 233 ? -55.325 -25.345 14.381 1.00 38.16 233 GLN A CA 1
ATOM 1784 C C . GLN A 1 233 ? -54.924 -26.476 15.361 1.00 38.16 233 GLN A C 1
ATOM 1786 O O . GLN A 1 233 ? -55.471 -27.569 15.299 1.00 38.16 233 GLN A O 1
ATOM 1791 N N . GLN A 1 234 ? -54.118 -26.051 16.359 1.00 34.59 234 GLN A N 1
ATOM 1792 C CA . GLN A 1 234 ? -53.876 -26.594 17.717 1.00 34.59 234 GLN A CA 1
ATOM 1793 C C . GLN A 1 234 ? -52.865 -27.763 17.796 1.00 34.59 234 GLN A C 1
ATOM 1795 O O . GLN A 1 234 ? -52.822 -28.600 16.913 1.00 34.59 234 GLN A O 1
ATOM 1800 N N . SER A 1 235 ? -51.952 -27.876 18.768 1.00 33.66 235 SER A N 1
ATOM 1801 C CA . SER A 1 235 ? -51.906 -27.379 20.150 1.00 33.66 235 SER A CA 1
ATOM 1802 C C . SER A 1 235 ? -50.484 -27.487 20.736 1.00 33.66 235 SER A C 1
ATOM 1804 O O . SER A 1 235 ? -49.680 -28.324 20.337 1.00 33.66 235 SER A O 1
ATOM 1806 N N . SER A 1 236 ? -50.231 -26.654 21.743 1.00 39.09 236 SER A N 1
ATOM 1807 C CA . SER A 1 236 ? -49.157 -26.713 22.739 1.00 39.09 236 SER A CA 1
ATOM 1808 C C . SER A 1 236 ? -48.940 -28.088 23.382 1.00 39.09 236 SER A C 1
ATOM 1810 O O . SER A 1 236 ? -49.911 -28.731 23.770 1.00 39.09 236 SER A O 1
ATOM 1812 N N . ASN A 1 237 ? -47.678 -28.430 23.669 1.00 36.44 237 ASN A N 1
ATOM 1813 C CA . ASN A 1 237 ? -47.315 -29.300 24.789 1.00 36.44 237 ASN A CA 1
ATOM 1814 C C . ASN A 1 237 ? -46.141 -28.692 25.569 1.00 36.44 237 ASN A C 1
ATOM 1816 O O . ASN A 1 237 ? -44.986 -28.760 25.158 1.00 36.44 237 ASN A O 1
ATOM 1820 N N . HIS A 1 238 ? -46.462 -28.127 26.732 1.00 36.94 238 HIS A N 1
ATOM 1821 C CA . HIS A 1 238 ? -45.566 -28.136 27.881 1.00 36.94 238 HIS A CA 1
ATOM 1822 C C . HIS A 1 238 ? -45.439 -29.580 28.383 1.00 36.94 238 HIS A C 1
ATOM 1824 O O . HIS A 1 238 ? -46.458 -30.218 28.650 1.00 36.94 238 HIS A O 1
ATOM 1830 N N . ARG A 1 239 ? -44.216 -30.052 28.648 1.00 36.56 239 ARG A N 1
ATOM 1831 C CA . ARG A 1 239 ? -43.979 -30.906 29.816 1.00 36.56 239 ARG A CA 1
ATOM 1832 C C . ARG A 1 239 ? -42.561 -30.772 30.352 1.00 36.56 239 ARG A C 1
ATOM 1834 O O . ARG A 1 239 ? -41.583 -30.687 29.624 1.00 36.56 239 ARG A O 1
ATOM 1841 N N . ASN A 1 240 ? -42.564 -30.704 31.670 1.00 36.06 240 ASN A N 1
ATOM 1842 C CA . ASN A 1 240 ? -41.501 -30.527 32.630 1.00 36.06 240 ASN A CA 1
ATOM 1843 C C . ASN A 1 240 ? -41.016 -31.915 33.096 1.00 36.06 240 ASN A C 1
ATOM 1845 O O . ASN A 1 240 ? -41.839 -32.829 33.180 1.00 36.06 240 ASN A O 1
ATOM 1849 N N . GLY A 1 241 ? -39.747 -32.025 33.499 1.00 32.19 241 GLY A N 1
ATOM 1850 C CA . GLY A 1 241 ? -39.321 -32.975 34.533 1.00 32.19 241 GLY A CA 1
ATOM 1851 C C . GLY A 1 241 ? -38.427 -34.150 34.119 1.00 32.19 241 GLY A C 1
ATOM 1852 O O . GLY A 1 241 ? -38.732 -34.889 33.189 1.00 32.19 241 GLY A O 1
ATOM 1853 N N . GLY A 1 242 ? -37.395 -34.372 34.943 1.00 32.69 242 GLY A N 1
ATOM 1854 C CA . GLY A 1 242 ? -36.831 -35.700 35.213 1.00 32.69 242 GLY A CA 1
ATOM 1855 C C . GLY A 1 242 ? -35.346 -35.837 34.903 1.00 32.69 242 GLY A C 1
ATOM 1856 O O . GLY A 1 242 ? -34.983 -36.081 33.761 1.00 32.69 242 GLY A O 1
ATOM 1857 N N . GLY A 1 243 ? -34.495 -35.694 35.924 1.00 37.38 243 GLY A N 1
ATOM 1858 C CA . GLY A 1 243 ? -33.059 -35.949 35.816 1.00 37.38 243 GLY A CA 1
ATOM 1859 C C . GLY A 1 243 ? -32.695 -37.432 35.741 1.00 37.38 243 GLY A C 1
ATOM 1860 O O . GLY A 1 243 ? -33.543 -38.297 35.932 1.00 37.38 243 GLY A O 1
ATOM 1861 N N . GLN A 1 244 ? -31.403 -37.691 35.541 1.00 43.59 244 GLN A N 1
ATOM 1862 C CA . GLN A 1 244 ? -30.710 -38.903 35.973 1.00 43.59 244 GLN A CA 1
ATOM 1863 C C . GLN A 1 244 ? -29.224 -38.564 36.175 1.00 43.59 244 GLN A C 1
ATOM 1865 O O . GLN A 1 244 ? -28.540 -38.133 35.250 1.00 43.59 244 GLN A O 1
ATOM 1870 N N . GLN A 1 245 ? -28.775 -38.699 37.426 1.00 42.12 245 GLN A N 1
ATOM 1871 C CA . GLN A 1 245 ? -27.397 -39.052 37.776 1.00 42.12 245 GLN A CA 1
ATOM 1872 C C . GLN A 1 245 ? -27.136 -40.508 37.367 1.00 42.12 245 GLN A C 1
ATOM 1874 O O . GLN A 1 245 ? -28.104 -41.262 37.281 1.00 42.12 245 GLN A O 1
ATOM 1879 N N . LEU A 1 246 ? -25.854 -40.843 37.175 1.00 43.28 246 LEU A N 1
ATOM 1880 C CA . LEU A 1 246 ? -25.137 -42.140 37.217 1.00 43.28 246 LEU A CA 1
ATOM 1881 C C . LEU A 1 246 ? -23.911 -41.928 36.299 1.00 43.28 246 LEU A C 1
ATOM 1883 O O . LEU A 1 246 ? -24.098 -41.476 35.173 1.00 43.28 246 LEU A O 1
ATOM 1887 N N . GLU A 1 247 ? -22.645 -42.129 36.650 1.00 39.09 247 GLU A N 1
ATOM 1888 C CA . GLU A 1 247 ? -21.907 -42.671 37.801 1.00 39.09 247 GLU A CA 1
ATOM 1889 C C . GLU A 1 247 ? -20.533 -41.970 37.823 1.00 39.09 247 GLU A C 1
ATOM 1891 O O . GLU A 1 247 ? -20.053 -41.600 36.722 1.00 39.09 247 GLU A O 1
#

Secondary structure (DSSP, 8-state):
---PPPHHHHHHHHHHHHHHHHHHHHHHHHS-GGGGGGEEEEEEEEEEESS-----HHHHHTTEEEETTEEEEEEEEEEE-HHHHHHHHHHHHHHTT--EEEEEEEETTEEEEEEEETTTEEEEEEEE--TTSGGGSPPHHHHHHHHHHHHHHHTT-S-TTTSSS-TTSS-SS--------------------------------------------------------------------------

Sequence (247 aa):
MENKTPLHLLEKAKSFHEEANRKFSYAKGSIPEKYLAFLIKISKERFLCKETVALDDEAVKLSMGHGQDGTFVMVTEPYLGVDGRVLWARDEHRQKEKKLDISTLISGNNVIVTIVSEFLGQAMGSAQFNPNKGFRGYDLQGVESIAIGRALGFLGYGLLGSSVISEDLLTPDSEIGNPNTDGQQQSNDHRNGGGQQQSSNHRNGGGQQQSNNHRNGGGQQQSSNHRNGGGQQQSSNHRNGGGQQLE

Mean predicted aligned error: 16.97 Å

Foldseek 3Di:
DPQEDDPVLLVVLVVLQVVQVVQVVVQCVQAPPVQVVQKDKFKDKDDRDQAAGDYDPSCVVSQWDADPRYITHIYIHIWRFLVSLVVVLVVVCVVVVWDWDWDWDDDPQKIKIWIATPPQGIFIFMFGFDPVPPPQTDDPVRRNSLRSQLRSVVSVSIRPPPNPDDPPGPGPDDDDDDDDDDDPPDPPPPDDDDDDDDDDDDDDDDDDDDDDDDDDDDDDDDDDDDDDDDDDDDDDDDDDDDDDDDD

Solvent-accessible surface area (backbone atoms only — not comparable to full-atom values): 16024 Å² total; per-residue (Å²): 128,87,69,60,47,60,63,72,56,54,54,52,48,50,50,50,46,52,51,25,51,50,47,37,57,50,47,64,73,72,45,60,75,94,43,49,88,31,54,42,76,44,70,39,82,40,84,73,46,69,56,81,66,54,71,32,75,67,41,49,74,59,40,39,48,77,56,97,69,14,23,28,24,54,34,58,34,62,42,61,38,50,68,35,28,53,52,50,53,51,50,55,26,58,77,66,77,43,60,74,48,79,46,79,45,80,59,89,54,32,31,37,23,42,35,42,32,76,85,80,46,71,31,66,12,64,30,71,42,53,88,86,46,58,98,78,30,63,51,72,66,54,26,42,47,52,3,46,36,27,14,38,30,72,71,62,38,56,54,89,80,60,54,84,62,72,98,77,69,82,65,89,71,89,82,87,88,84,90,87,77,81,84,74,81,74,81,80,81,77,81,82,85,78,87,88,81,91,80,89,83,88,84,90,83,89,85,82,88,84,90,84,88,88,88,87,86,81,88,82,88,85,88,79,92,83,87,87,86,80,90,82,87,88,80,90,80,90,86,83,88,84,88,80,90,87,134